Protein 1G0Z (pdb70)

Sequence (236 aa):
NLKQFKNMIQCAGTRTWTSYIGYGCYCGYGGSGTPVDELDRCCYTHDHCYNKAANIPGCNPLIKTYSYTCTKPNITCNDTSDSCARFICDCDRTAAICFASAPYNINNIMISASTSCQNLKQFKNMIQCAGTRTWTSYIGYGCYCGYGGSGTPVDELDRCCYTHDHCYNKAANIPGCNPLIKTYSYTCTKPNITCNDTSDSCARFICDCDRTAAICFASAPYNINNIMISASTSCQ

Structure (mmCIF, N/CA/C/O backbone):
data_1G0Z
#
_entry.id   1G0Z
#
_cell.length_a   80.360
_cell.length_b   80.360
_cell.length_c   99.440
_cell.angle_alpha   90.00
_cell.angle_beta   90.00
_cell.angle_gamma   120.00
#
_symmetry.space_group_name_H-M   'H 3'
#
loop_
_entity.id
_entity.type
_entity.pdbx_description
1 polymer 'PHOSPHOLIPASE A2'
2 non-polymer 'CHLORIDE ION'
3 water water
#
loop_
_atom_site.group_PDB
_atom_site.id
_atom_site.type_symbol
_atom_site.label_atom_id
_atom_site.label_alt_id
_atom_site.label_comp_id
_atom_site.label_asym_id
_atom_site.label_entity_id
_atom_site.label_seq_id
_atom_site.pdbx_PDB_ins_code
_atom_site.Cartn_x
_atom_site.Cartn_y
_atom_site.Cartn_z
_atom_site.occupancy
_atom_site.B_iso_or_equiv
_atom_site.auth_seq_id
_atom_site.auth_comp_id
_atom_site.auth_asym_id
_atom_site.auth_atom_id
_atom_site.pdbx_PDB_model_num
ATOM 1 N N . ASN A 1 1 ? 22.198 16.838 -9.541 1.00 20.43 1 ASN A N 1
ATOM 2 C CA . ASN A 1 1 ? 20.969 17.678 -9.440 1.00 20.22 1 ASN A CA 1
ATOM 3 C C . ASN A 1 1 ? 20.537 17.817 -7.985 1.00 19.68 1 ASN A C 1
ATOM 4 O O . ASN A 1 1 ? 21.158 17.252 -7.088 1.00 18.21 1 ASN A O 1
ATOM 9 N N . LEU A 1 2 ? 19.448 18.546 -7.771 1.00 20.18 2 LEU A N 1
ATOM 10 C CA . LEU A 1 2 ? 18.928 18.798 -6.431 1.00 20.68 2 LEU A CA 1
ATOM 11 C C . LEU A 1 2 ? 18.685 17.536 -5.592 1.00 20.51 2 LEU A C 1
ATOM 12 O O . LEU A 1 2 ? 18.988 17.517 -4.394 1.00 19.70 2 LEU A O 1
ATOM 17 N N . LYS A 1 3 ? 18.150 16.486 -6.211 1.00 19.54 3 LYS A N 1
ATOM 18 C CA . LYS A 1 3 ? 17.889 15.242 -5.495 1.00 21.00 3 LYS A CA 1
ATOM 19 C C . LYS A 1 3 ? 19.196 14.604 -5.023 1.00 20.48 3 LYS A C 1
ATOM 20 O O . LYS A 1 3 ? 19.258 14.011 -3.947 1.00 22.00 3 LYS A O 1
ATOM 26 N N . GLN A 1 4 ? 20.246 14.735 -5.825 1.00 19.42 4 GLN A N 1
ATOM 27 C CA . GLN A 1 4 ? 21.546 14.178 -5.464 1.00 18.68 4 GLN A CA 1
ATOM 28 C C . GLN A 1 4 ? 22.142 14.978 -4.293 1.00 17.67 4 GLN A C 1
ATOM 29 O O . GLN A 1 4 ? 22.770 14.417 -3.388 1.00 17.22 4 GLN A O 1
ATOM 35 N N . PHE A 1 5 ? 21.922 16.288 -4.315 1.00 15.88 5 PHE A N 1
ATOM 36 C CA . PHE A 1 5 ? 22.412 17.181 -3.269 1.00 16.21 5 PHE A CA 1
ATOM 37 C C . PHE A 1 5 ? 21.765 16.820 -1.936 1.00 17.11 5 PHE A C 1
ATOM 38 O O . PHE A 1 5 ? 22.433 16.775 -0.897 1.00 16.39 5 PHE A O 1
ATOM 46 N N . LYS A 1 6 ? 20.461 16.551 -1.968 1.00 18.18 6 LYS A N 1
ATOM 47 C CA . LYS A 1 6 ? 19.746 16.181 -0.757 1.00 19.22 6 LYS A CA 1
ATOM 48 C C . LYS A 1 6 ? 20.370 14.937 -0.131 1.00 20.09 6 LYS A C 1
ATOM 49 O O . LYS A 1 6 ? 20.637 14.913 1.066 1.00 18.71 6 LYS A O 1
ATOM 55 N N . ASN A 1 7 ? 20.614 13.911 -0.944 1.00 21.39 7 ASN A N 1
ATOM 56 C CA . ASN A 1 7 ? 21.202 12.675 -0.437 1.00 22.65 7 ASN A CA 1
ATOM 57 C C . ASN A 1 7 ? 22.627 12.899 0.055 1.00 21.82 7 ASN A C 1
ATOM 58 O O . ASN A 1 7 ? 23.041 12.305 1.051 1.00 22.12 7 ASN A O 1
ATOM 63 N N . MET A 1 8 ? 23.372 13.762 -0.635 1.00 21.10 8 MET A N 1
ATOM 64 C CA . MET A 1 8 ? 24.735 14.086 -0.223 1.00 19.58 8 MET A CA 1
ATOM 65 C C . MET A 1 8 ? 24.666 14.694 1.180 1.00 20.05 8 MET A C 1
ATOM 66 O O . MET A 1 8 ? 25.513 14.426 2.036 1.00 19.44 8 MET A O 1
ATOM 71 N N . ILE A 1 9 ? 23.651 15.523 1.403 1.00 19.47 9 ILE A N 1
ATOM 72 C CA . ILE A 1 9 ? 23.476 16.178 2.695 1.00 20.05 9 ILE A CA 1
ATOM 73 C C . ILE A 1 9 ? 23.366 15.186 3.851 1.00 20.76 9 ILE A C 1
ATOM 74 O O . ILE A 1 9 ? 24.019 15.366 4.881 1.00 20.48 9 ILE A O 1
ATOM 79 N N . GLN A 1 10 ? 22.548 14.147 3.701 1.00 21.63 10 GLN A N 1
ATOM 80 C CA . GLN A 1 10 ? 22.436 13.184 4.784 1.00 24.23 10 GLN A CA 1
ATOM 81 C C . GLN A 1 10 ? 23.534 12.128 4.714 1.00 24.60 10 GLN A C 1
ATOM 82 O O . GLN A 1 10 ? 23.715 11.357 5.647 1.00 26.04 10 GLN A O 1
ATOM 88 N N . CYS A 1 11 ? 24.281 12.099 3.615 1.00 25.17 11 CYS A N 1
ATOM 89 C CA . CYS A 1 11 ? 25.387 11.155 3.508 1.00 23.91 11 CYS A CA 1
ATOM 90 C C . CYS A 1 11 ? 26.495 11.648 4.430 1.00 24.23 11 CYS A C 1
ATOM 91 O O . CYS A 1 11 ? 27.028 10.899 5.257 1.00 23.04 11 CYS A O 1
ATOM 94 N N . ALA A 1 12 ? 26.827 12.927 4.278 1.00 24.15 12 ALA A N 1
ATOM 95 C CA . ALA A 1 12 ? 27.901 13.542 5.045 1.00 24.43 12 ALA A CA 1
ATOM 96 C C . ALA A 1 12 ? 27.536 14.024 6.436 1.00 25.04 12 ALA A C 1
ATOM 97 O O . ALA A 1 12 ? 28.408 14.134 7.295 1.00 26.04 12 ALA A O 1
ATOM 99 N N . GLY A 1 13 ? 26.264 14.311 6.678 1.00 25.31 13 GLY A N 1
ATOM 100 C CA . GLY A 1 13 ? 25.899 14.809 7.991 1.00 25.38 13 GLY A CA 1
ATOM 101 C C . GLY A 1 13 ? 24.814 14.049 8.712 1.00 25.36 13 GLY A C 1
ATOM 102 O O . GLY A 1 13 ? 24.323 13.031 8.233 1.00 26.52 13 GLY A O 1
ATOM 103 N N . THR A 1 14 ? 24.445 14.561 9.878 1.00 26.21 14 THR A N 1
ATOM 104 C CA . THR A 1 14 ? 23.405 13.963 10.706 1.00 26.82 14 THR A CA 1
ATOM 105 C C . THR A 1 14 ? 22.047 14.523 10.293 1.00 25.84 14 THR A C 1
ATOM 106 O O . THR A 1 14 ? 21.073 13.783 10.151 1.00 26.13 14 THR A O 1
ATOM 110 N N . ARG A 1 15 ? 21.999 15.835 10.091 1.00 24.92 17 ARG A N 1
ATOM 111 C CA . ARG A 1 15 ? 20.776 16.517 9.689 1.00 24.44 17 ARG A CA 1
ATOM 112 C C . ARG A 1 15 ? 20.553 16.366 8.190 1.00 24.04 17 ARG A C 1
ATOM 113 O O . ARG A 1 15 ? 21.504 16.378 7.401 1.00 23.44 17 ARG A O 1
ATOM 121 N N . THR A 1 16 ? 19.289 16.245 7.806 1.00 23.04 18 THR A N 1
ATOM 122 C CA . THR A 1 16 ? 18.909 16.102 6.408 1.00 21.91 18 THR A CA 1
ATOM 123 C C . THR A 1 16 ? 18.657 17.484 5.808 1.00 22.27 18 THR A C 1
ATOM 124 O O . THR A 1 16 ? 18.732 18.493 6.505 1.00 22.17 18 THR A O 1
ATOM 128 N N . TRP A 1 17 ? 18.339 17.526 4.521 1.00 22.32 19 TRP A N 1
ATOM 129 C CA . TRP A 1 17 ? 18.103 18.793 3.838 1.00 22.96 19 TRP A CA 1
ATOM 130 C C . TRP A 1 17 ? 16.956 19.641 4.381 1.00 23.91 19 TRP A C 1
ATOM 131 O O . TRP A 1 17 ? 17.023 20.871 4.331 1.00 25.59 19 TRP A O 1
ATOM 142 N N . THR A 1 18 ? 15.897 19.010 4.883 1.00 23.73 20 THR A N 1
ATOM 143 C CA . THR A 1 18 ? 14.773 19.782 5.401 1.00 23.55 20 THR A CA 1
ATOM 144 C C . THR A 1 18 ? 15.261 20.692 6.518 1.00 23.71 20 THR A C 1
ATOM 145 O O . THR A 1 18 ? 14.695 21.756 6.764 1.00 24.09 20 THR A O 1
ATOM 149 N N . SER A 1 19 ? 16.327 20.270 7.179 1.00 24.61 21 SER A N 1
ATOM 150 C CA . SER A 1 19 ? 16.923 21.035 8.265 1.00 26.78 21 SER A CA 1
ATOM 151 C C . SER A 1 19 ? 17.461 22.374 7.755 1.00 28.36 21 SER A C 1
ATOM 152 O O . SER A 1 19 ? 17.618 23.334 8.520 1.00 28.97 21 SER A O 1
ATOM 155 N N . TYR A 1 20 ? 17.737 22.432 6.456 1.00 29.03 22 TYR A N 1
ATOM 156 C CA . TYR A 1 20 ? 18.271 23.640 5.839 1.00 30.41 22 TYR A CA 1
ATOM 157 C C . TYR A 1 20 ? 17.325 24.213 4.780 1.00 31.96 22 TYR A C 1
ATOM 158 O O . TYR A 1 20 ? 17.748 24.566 3.677 1.00 33.24 22 TYR A O 1
ATOM 167 N N . ILE A 1 21 ? 16.041 24.287 5.108 1.00 32.66 23 ILE A N 1
ATOM 168 C CA . ILE A 1 21 ? 15.066 24.840 4.179 1.00 33.06 23 ILE A CA 1
ATOM 169 C C . ILE A 1 21 ? 14.830 26.305 4.542 1.00 32.25 23 ILE A C 1
ATOM 170 O O . ILE A 1 21 ? 14.605 27.136 3.669 1.00 33.43 23 ILE A O 1
ATOM 175 N N . GLY A 1 22 ? 14.888 26.613 5.833 1.00 31.13 24 GLY A N 1
ATOM 176 C CA . GLY A 1 22 ? 14.680 27.978 6.277 1.00 30.25 24 GLY A CA 1
ATOM 177 C C . GLY A 1 22 ? 15.665 28.382 7.356 1.00 28.60 24 GLY A C 1
ATOM 178 O O . GLY A 1 22 ? 15.278 28.687 8.483 1.00 30.77 24 GLY A O 1
ATOM 179 N N . TYR A 1 23 ? 16.945 28.404 7.013 1.00 26.27 25 TYR A N 1
ATOM 180 C CA . TYR A 1 23 ? 17.965 28.757 7.986 1.00 24.08 25 TYR A CA 1
ATOM 181 C C . TYR A 1 23 ? 18.759 29.999 7.586 1.00 23.71 25 TYR A C 1
ATOM 182 O O . TYR A 1 23 ? 19.065 30.200 6.413 1.00 23.69 25 TYR A O 1
ATOM 191 N N . GLY A 1 24 ? 19.081 30.834 8.571 1.00 22.99 26 GLY A N 1
ATOM 192 C CA . GLY A 1 24 ? 19.848 32.038 8.308 1.00 22.97 26 GLY A CA 1
ATOM 193 C C . GLY A 1 24 ? 19.336 32.918 7.177 1.00 22.33 26 GLY A C 1
ATOM 194 O O . GLY A 1 24 ? 18.152 32.896 6.843 1.00 21.88 26 GLY A O 1
ATOM 195 N N . CYS A 1 25 ? 20.244 33.692 6.589 1.00 21.45 27 CYS A N 1
ATOM 196 C CA . CYS A 1 25 ? 19.913 34.609 5.505 1.00 22.09 27 CYS A CA 1
ATOM 197 C C . CYS A 1 25 ? 20.110 34.006 4.110 1.00 22.89 27 CYS A C 1
ATOM 198 O O . CYS A 1 25 ? 19.660 34.582 3.116 1.00 22.95 27 CYS A O 1
ATOM 201 N N . TYR A 1 26 ? 20.777 32.856 4.022 1.00 22.76 28 TYR A N 1
ATOM 202 C CA . TYR A 1 26 ? 21.033 32.264 2.713 1.00 23.27 28 TYR A CA 1
ATOM 203 C C . TYR A 1 26 ? 20.660 30.807 2.474 1.00 23.53 28 TYR A C 1
ATOM 204 O O . TYR A 1 26 ? 20.658 30.370 1.326 1.00 23.99 28 TYR A O 1
ATOM 213 N N . CYS A 1 27 ? 20.359 30.046 3.524 1.00 23.40 29 CYS A N 1
ATOM 214 C CA . CYS A 1 27 ? 19.978 28.653 3.317 1.00 24.01 29 CYS A CA 1
ATOM 215 C C . CYS A 1 27 ? 18.558 28.627 2.785 1.00 26.19 29 CYS A C 1
ATOM 216 O O . CYS A 1 27 ? 17.668 29.306 3.302 1.00 27.55 29 CYS A O 1
ATOM 219 N N . GLY A 1 28 ? 18.350 27.837 1.745 1.00 28.73 30 GLY A N 1
ATOM 220 C CA . GLY A 1 28 ? 17.041 27.778 1.133 1.00 31.94 30 GLY A CA 1
ATOM 221 C C . GLY A 1 28 ? 17.136 28.622 -0.134 1.00 34.43 30 GLY A C 1
ATOM 222 O O . GLY A 1 28 ? 18.212 28.757 -0.734 1.00 35.06 30 GLY A O 1
ATOM 223 N N . TYR A 1 29 ? 16.034 29.206 -0.530 1.00 35.94 31 TYR A N 1
ATOM 224 C CA . TYR A 1 29 ? 16.019 30.021 -1.745 1.00 37.31 31 TYR A CA 1
ATOM 225 C C . TYR A 1 29 ? 16.651 31.395 -1.519 1.00 37.91 31 TYR A C 1
ATOM 226 O O . TYR A 1 29 ? 16.476 32.013 -0.461 1.00 39.22 31 TYR A O 1
ATOM 235 N N . GLY A 1 30 ? 17.361 31.809 -2.549 1.00 37.96 32 GLY A N 1
ATOM 236 C CA . GLY A 1 30 ? 18.042 33.110 -2.618 1.00 37.95 32 GLY A CA 1
ATOM 237 C C . GLY A 1 30 ? 18.551 33.568 -1.270 1.00 37.98 32 GLY A C 1
ATOM 238 O O . GLY A 1 30 ? 19.084 32.776 -0.496 1.00 38.62 32 GLY A O 1
ATOM 239 N N . GLY A 1 31 ? 18.384 34.855 -0.989 1.00 37.52 33 GLY A N 1
ATOM 240 C CA . GLY A 1 31 ? 18.841 35.394 0.276 1.00 37.00 33 GLY A CA 1
ATOM 241 C C . GLY A 1 31 ? 19.562 36.716 0.107 1.00 36.75 33 GLY A C 1
ATOM 242 O O . GLY A 1 31 ? 20.005 37.057 -0.990 1.00 37.62 33 GLY A O 1
ATOM 243 N N . SER A 1 32 ? 19.681 37.461 1.201 1.00 36.35 34 SER A N 1
ATOM 244 C CA . SER A 1 32 ? 20.347 38.759 1.187 1.00 35.15 34 SER A CA 1
ATOM 245 C C . SER A 1 32 ? 20.922 39.059 2.560 1.00 33.10 34 SER A C 1
ATOM 246 O O . SER A 1 32 ? 20.609 38.380 3.535 1.00 33.30 34 SER A O 1
ATOM 249 N N . GLY A 1 33 ? 21.764 40.084 2.626 1.00 31.78 35 GLY A N 1
ATOM 250 C CA . GLY A 1 33 ? 22.379 40.461 3.882 1.00 29.93 35 GLY A CA 1
ATOM 251 C C . GLY A 1 33 ? 23.689 39.736 4.109 1.00 29.17 35 GLY A C 1
ATOM 252 O O . GLY A 1 33 ? 24.288 39.192 3.182 1.00 28.13 35 GLY A O 1
ATOM 253 N N . THR A 1 34 ? 24.131 39.726 5.357 1.00 28.20 36 THR A N 1
ATOM 254 C CA . THR A 1 34 ? 25.372 39.074 5.724 1.00 28.45 36 THR A CA 1
ATOM 255 C C . THR A 1 34 ? 25.077 37.704 6.316 1.00 29.07 36 THR A C 1
ATOM 256 O O . THR A 1 34 ? 24.261 37.582 7.225 1.00 29.23 36 THR A O 1
ATOM 260 N N . PRO A 1 35 ? 25.717 36.648 5.793 1.00 29.43 37 PRO A N 1
ATOM 261 C CA . PRO A 1 35 ? 25.453 35.325 6.363 1.00 28.55 37 PRO A CA 1
ATOM 262 C C . PRO A 1 35 ? 25.724 35.422 7.864 1.00 28.17 37 PRO A C 1
ATOM 263 O O . PRO A 1 35 ? 26.828 35.788 8.277 1.00 28.06 37 PRO A O 1
ATOM 267 N N . VAL A 1 36 ? 24.715 35.102 8.671 1.00 27.44 38 VAL A N 1
ATOM 268 C CA . VAL A 1 36 ? 24.819 35.195 10.126 1.00 26.51 38 VAL A CA 1
ATOM 269 C C . VAL A 1 36 ? 25.844 34.291 10.799 1.00 25.33 38 VAL A C 1
ATOM 270 O O . VAL A 1 36 ? 26.351 34.622 11.864 1.00 25.63 38 VAL A O 1
ATOM 274 N N . ASP A 1 37 ? 26.159 33.154 10.194 1.00 24.87 39 ASP A N 1
AT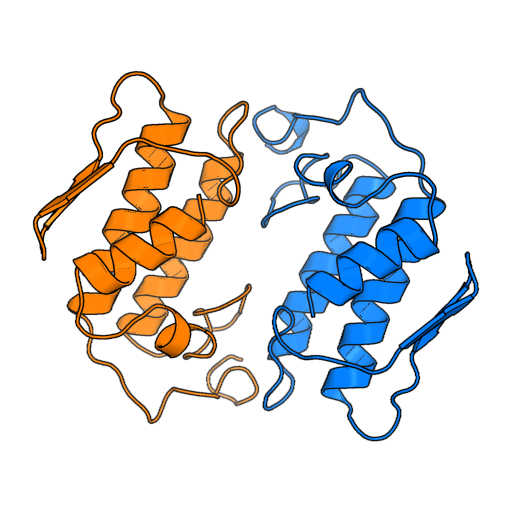OM 275 C CA . ASP A 1 37 ? 27.131 32.261 10.808 1.00 23.54 39 ASP A CA 1
ATOM 276 C C . ASP A 1 37 ? 27.807 31.311 9.824 1.00 22.74 39 ASP A C 1
ATOM 277 O O . ASP A 1 37 ? 27.611 31.410 8.613 1.00 21.48 39 ASP A O 1
ATOM 282 N N . GLU A 1 38 ? 28.604 30.393 10.364 1.00 22.11 40 GLU A N 1
ATOM 283 C CA . GLU A 1 38 ? 29.339 29.429 9.559 1.00 23.02 40 GLU A CA 1
ATOM 284 C C . GLU A 1 38 ? 28.425 28.684 8.608 1.00 22.74 40 GLU A C 1
ATOM 285 O O . GLU A 1 38 ? 28.671 28.644 7.399 1.00 22.97 40 GLU A O 1
ATOM 291 N N . LEU A 1 39 ? 27.371 28.089 9.157 1.00 21.36 41 LEU A N 1
ATOM 292 C CA . LEU A 1 39 ? 26.415 27.348 8.347 1.00 19.97 41 LEU A CA 1
ATOM 293 C C . LEU A 1 39 ? 25.821 28.233 7.254 1.00 19.74 41 LEU A C 1
ATOM 294 O O . LEU A 1 39 ? 25.775 27.852 6.081 1.00 20.03 41 LEU A O 1
ATOM 299 N N . ASP A 1 40 ? 25.373 29.421 7.637 1.00 19.36 42 ASP A N 1
ATOM 300 C CA . ASP A 1 40 ? 24.775 30.347 6.681 1.00 19.35 42 ASP A CA 1
ATOM 301 C C . ASP A 1 40 ? 25.799 30.684 5.593 1.00 20.04 42 ASP A C 1
ATOM 302 O O . ASP A 1 40 ? 25.443 30.877 4.426 1.00 17.64 42 ASP A O 1
ATOM 307 N N . ARG A 1 41 ? 27.072 30.752 5.978 1.00 20.56 43 ARG A N 1
ATOM 308 C CA . ARG A 1 41 ? 28.116 31.046 5.004 1.00 22.25 43 ARG A CA 1
ATOM 309 C C . ARG A 1 41 ? 28.246 29.853 4.062 1.00 21.71 43 ARG A C 1
ATOM 310 O O . ARG A 1 41 ? 28.558 30.015 2.889 1.00 20.83 43 ARG A O 1
ATOM 318 N N . CYS A 1 42 ? 27.994 28.655 4.583 1.00 21.46 44 CYS A N 1
ATOM 319 C CA . CYS A 1 42 ? 28.048 27.458 3.755 1.00 21.09 44 CYS A CA 1
ATOM 320 C C . CYS A 1 42 ? 27.028 27.623 2.628 1.00 20.13 44 CYS A C 1
ATOM 321 O O . CYS A 1 42 ? 27.329 27.391 1.458 1.00 19.62 44 CYS A O 1
ATOM 324 N N . CYS A 1 43 ? 25.815 28.019 3.004 1.00 19.07 45 CYS A N 1
ATOM 325 C CA . CYS A 1 43 ? 24.727 28.212 2.053 1.00 18.85 45 CYS A CA 1
ATOM 326 C C . CYS A 1 43 ? 25.020 29.357 1.089 1.00 18.22 45 CYS A C 1
ATOM 327 O O . CYS A 1 43 ? 24.696 29.284 -0.096 1.00 17.93 45 CYS A O 1
ATOM 330 N N . TYR A 1 44 ? 25.627 30.413 1.613 1.00 17.38 46 TYR A N 1
ATOM 331 C CA . TYR A 1 44 ? 26.001 31.575 0.817 1.00 18.32 46 TYR A CA 1
ATOM 332 C C . TYR A 1 44 ? 26.928 31.152 -0.333 1.00 17.77 46 TYR A C 1
ATOM 333 O O . TYR A 1 44 ? 26.743 31.560 -1.479 1.00 17.70 46 TYR A O 1
ATOM 342 N N . THR A 1 45 ? 27.931 30.341 -0.011 1.00 17.90 47 THR A N 1
ATOM 343 C CA . THR A 1 45 ? 28.889 29.868 -1.006 1.00 17.83 47 THR A CA 1
ATOM 344 C C . THR A 1 45 ? 28.220 28.956 -2.035 1.00 17.73 47 THR A C 1
ATOM 345 O O . THR A 1 45 ? 28.465 29.076 -3.240 1.00 17.33 47 THR A O 1
ATOM 349 N N . HIS A 1 46 ? 27.371 28.052 -1.557 1.00 17.22 48 HIS A N 1
ATOM 350 C CA . HIS A 1 46 ? 26.683 27.118 -2.440 1.00 18.01 48 HIS A CA 1
ATOM 351 C C . HIS A 1 46 ? 25.844 27.830 -3.490 1.00 19.00 48 HIS A C 1
ATOM 352 O O . HIS A 1 46 ? 25.853 27.466 -4.674 1.00 18.57 48 HIS A O 1
ATOM 359 N N . ASP A 1 47 ? 25.141 28.824 -3.043 1.00 21.36 49 ASP A N 1
ATOM 360 C CA . ASP A 1 47 ? 24.275 29.610 -3.907 1.00 23.38 49 ASP A CA 1
ATOM 361 C C . ASP A 1 47 ? 25.066 30.239 -5.047 1.00 22.11 49 ASP A C 1
ATOM 362 O O . ASP A 1 47 ? 24.627 30.245 -6.206 1.00 21.37 49 ASP A O 1
ATOM 367 N N . HIS A 1 48 ? 26.213 30.764 -4.691 1.00 21.56 50 HIS A N 1
ATOM 368 C CA . HIS A 1 48 ? 27.093 31.416 -5.656 1.00 21.51 50 HIS A CA 1
ATOM 369 C C . HIS A 1 48 ? 27.651 30.396 -6.627 1.00 20.68 50 HIS A C 1
ATOM 370 O O . HIS A 1 48 ? 27.833 30.684 -7.802 1.00 21.12 50 HIS A O 1
ATOM 377 N N . CYS A 1 49 ? 27.928 29.204 -6.114 1.00 20.67 51 CYS A N 1
ATOM 378 C CA . CYS A 1 49 ? 28.468 28.111 -6.906 1.00 19.75 51 CYS A CA 1
ATOM 379 C C . CYS A 1 49 ? 27.453 27.734 -7.978 1.00 20.30 51 CYS A C 1
ATOM 380 O O . CYS A 1 49 ? 27.783 27.605 -9.158 1.00 19.86 51 CYS A O 1
ATOM 383 N N . TYR A 1 50 ? 26.207 27.565 -7.557 1.00 21.07 52 TYR A N 1
ATOM 384 C CA . TYR A 1 50 ? 25.143 27.207 -8.479 1.00 22.67 52 TYR A CA 1
ATOM 385 C C . TYR A 1 50 ? 24.963 28.242 -9.572 1.00 23.51 52 TYR A C 1
ATOM 386 O O . TYR A 1 50 ? 24.841 27.921 -10.752 1.00 21.41 52 TYR A O 1
ATOM 395 N N . ASN A 1 51 ? 24.967 29.499 -9.173 1.00 25.00 53 ASN A N 1
ATOM 396 C CA . ASN A 1 51 ? 24.773 30.566 -10.128 1.00 27.40 53 ASN A CA 1
ATOM 397 C C . ASN A 1 51 ? 25.993 30.730 -11.062 1.00 26.48 53 ASN A C 1
ATOM 398 O O . ASN A 1 51 ? 25.884 31.295 -12.154 1.00 26.06 53 ASN A O 1
ATOM 403 N N . LYS A 1 52 ? 27.136 30.178 -10.651 1.00 25.90 54 LYS A N 1
ATOM 404 C CA . LYS A 1 52 ? 28.347 30.193 -11.477 1.00 25.78 54 LYS A CA 1
ATOM 405 C C . LYS A 1 52 ? 28.280 28.996 -12.423 1.00 26.12 54 LYS A C 1
ATOM 406 O O . LYS A 1 52 ? 28.870 29.004 -13.499 1.00 25.28 54 LYS A O 1
ATOM 412 N N . ALA A 1 53 ? 27.545 27.968 -12.012 1.00 25.74 55 ALA A N 1
ATOM 413 C CA . ALA A 1 53 ? 27.395 26.772 -12.828 1.00 26.78 55 ALA A CA 1
ATOM 414 C C . ALA A 1 53 ? 26.720 27.096 -14.158 1.00 26.73 55 ALA A C 1
ATOM 415 O O . ALA A 1 53 ? 26.920 26.395 -15.149 1.00 26.98 55 ALA A O 1
ATOM 417 N N . ALA A 1 54 ? 25.922 28.157 -14.180 1.00 27.15 56 ALA A N 1
ATOM 418 C CA . ALA A 1 54 ? 25.226 28.571 -15.396 1.00 27.73 56 ALA A CA 1
ATOM 419 C C . ALA A 1 54 ? 26.195 29.028 -16.474 1.00 28.86 56 ALA A C 1
ATOM 420 O O . ALA A 1 54 ? 25.927 28.902 -17.672 1.00 30.37 56 ALA A O 1
ATOM 422 N N . ASN A 1 55 ? 27.320 29.551 -16.054 1.00 29.33 57 ASN A N 1
ATOM 423 C CA . ASN A 1 55 ? 28.298 30.062 -17.013 1.00 28.78 57 ASN A CA 1
ATOM 424 C C . ASN A 1 55 ? 29.014 28.896 -17.734 1.00 27.31 57 ASN A C 1
ATOM 425 O O . ASN A 1 55 ? 29.998 29.097 -18.458 1.00 26.27 57 ASN A O 1
ATOM 430 N N . ILE A 1 56 ? 28.507 27.684 -17.524 1.00 24.74 58 ILE A N 1
ATOM 431 C CA . ILE A 1 56 ? 29.018 26.475 -18.217 1.00 22.59 58 ILE A CA 1
ATOM 432 C C . ILE A 1 56 ? 27.956 26.031 -19.217 1.00 21.67 58 ILE A C 1
ATOM 433 O O . ILE A 1 56 ? 26.765 26.002 -18.892 1.00 21.29 58 ILE A O 1
ATOM 438 N N . PRO A 1 57 ? 28.372 25.695 -20.453 1.00 21.40 59 PRO A N 1
ATOM 439 C CA . PRO A 1 57 ? 27.454 25.251 -21.512 1.00 20.67 59 PRO A CA 1
ATOM 440 C C . PRO A 1 57 ? 26.606 24.066 -21.071 1.00 20.62 59 PRO A C 1
ATOM 441 O O . PRO A 1 57 ? 27.100 23.166 -20.396 1.00 20.21 59 PRO A O 1
ATOM 445 N N . GLY A 1 58 ? 25.333 24.086 -21.461 1.00 20.81 60 GLY A N 1
ATOM 446 C CA . GLY A 1 58 ? 24.403 23.019 -21.126 1.00 20.65 60 GLY A CA 1
ATOM 447 C C . GLY A 1 58 ? 24.461 22.579 -19.677 1.00 20.37 60 GLY A C 1
ATOM 448 O O . GLY A 1 58 ? 24.392 21.385 -19.375 1.00 19.96 60 GLY A O 1
ATOM 449 N N . CYS A 1 59 ? 24.562 23.548 -18.777 1.00 20.08 61 CYS A N 1
ATOM 450 C CA . CYS A 1 59 ? 24.659 23.260 -17.357 1.00 20.51 61 CYS A CA 1
ATOM 451 C C . CYS A 1 59 ? 23.579 23.954 -16.533 1.00 21.15 61 CYS A C 1
ATOM 452 O O . CYS A 1 59 ? 23.599 25.177 -16.386 1.00 21.61 61 CYS A O 1
ATOM 455 N N . ASN A 1 60 ? 22.639 23.172 -16.006 1.00 22.01 62 ASN A N 1
ATOM 456 C CA . ASN A 1 60 ? 21.560 23.688 -15.149 1.00 22.41 62 ASN A CA 1
ATOM 457 C C . ASN A 1 60 ? 21.769 22.973 -13.814 1.00 22.48 62 ASN A C 1
ATOM 458 O O . ASN A 1 60 ? 21.577 21.765 -13.725 1.00 21.34 62 ASN A O 1
ATOM 463 N N . PRO A 1 61 ? 22.148 23.711 -12.759 1.00 23.66 63 PRO A N 1
ATOM 464 C CA . PRO A 1 61 ? 22.401 23.157 -11.423 1.00 24.52 63 PRO A CA 1
ATOM 465 C C . PRO A 1 61 ? 21.325 22.303 -10.785 1.00 26.24 63 PRO A C 1
ATOM 466 O O . PRO A 1 61 ? 21.621 21.368 -10.036 1.00 25.77 63 PRO A O 1
ATOM 470 N N . LEU A 1 62 ? 20.072 22.603 -11.082 1.00 27.34 64 LEU A N 1
ATOM 471 C CA . LEU A 1 62 ? 18.997 21.859 -10.447 1.00 28.66 64 LEU A CA 1
ATOM 472 C C . LEU A 1 62 ? 18.595 20.552 -11.099 1.00 28.75 64 LEU A C 1
ATOM 473 O O . LEU A 1 62 ? 18.036 19.682 -10.430 1.00 29.87 64 LEU A O 1
ATOM 478 N N . ILE A 1 63 ? 18.885 20.403 -12.387 1.00 27.27 65 ILE A N 1
ATOM 479 C CA . ILE A 1 63 ? 18.494 19.200 -13.102 1.00 26.49 65 ILE A CA 1
ATOM 480 C C . ILE A 1 63 ? 19.637 18.352 -13.648 1.00 25.04 65 ILE A C 1
ATOM 481 O O . ILE A 1 63 ? 19.425 17.204 -14.021 1.00 24.73 65 ILE A O 1
ATOM 486 N N . LYS A 1 64 ? 20.844 18.904 -13.692 1.00 23.52 66 LYS A N 1
ATOM 487 C CA . LYS A 1 64 ? 21.987 18.159 -14.215 1.00 22.10 66 LYS A CA 1
ATOM 488 C C . LYS A 1 64 ? 22.330 17.002 -13.279 1.00 21.23 66 LYS A C 1
ATOM 489 O O . LYS A 1 64 ? 22.604 17.204 -12.095 1.00 20.50 66 LYS A O 1
ATOM 495 N N . THR A 1 65 ? 22.298 15.787 -13.814 1.00 20.30 67 THR A N 1
ATOM 496 C CA . THR A 1 65 ? 22.619 14.597 -13.041 1.00 20.68 67 THR A CA 1
ATOM 497 C C . THR A 1 65 ? 24.111 14.294 -13.182 1.00 20.45 67 THR A C 1
ATOM 498 O O . THR A 1 65 ? 24.635 14.207 -14.293 1.00 20.89 67 THR A O 1
ATOM 502 N N . TYR A 1 66 ? 24.802 14.135 -12.062 1.00 19.33 68 TYR A N 1
ATOM 503 C CA . TYR A 1 66 ? 26.223 13.832 -12.115 1.00 18.55 68 TYR A CA 1
ATOM 504 C C . TYR A 1 66 ? 26.501 12.460 -11.511 1.00 18.28 68 TYR A C 1
ATOM 505 O O . TYR A 1 66 ? 25.579 11.765 -11.078 1.00 17.29 68 TYR A O 1
ATOM 514 N N . SER A 1 67 ? 27.768 12.065 -11.513 1.00 18.51 69 SER A N 1
ATOM 515 C CA . SER A 1 67 ? 28.172 10.782 -10.950 1.00 20.53 69 SER A CA 1
ATOM 516 C C . SER A 1 67 ? 28.846 10.984 -9.605 1.00 20.50 69 SER A C 1
ATOM 517 O O . SER A 1 67 ? 29.810 11.742 -9.483 1.00 20.47 69 SER A O 1
ATOM 520 N N . TYR A 1 68 ? 28.336 10.309 -8.589 1.00 21.43 70 TYR A N 1
ATOM 521 C CA . TYR A 1 68 ? 28.929 10.417 -7.271 1.00 21.73 70 TYR A CA 1
ATOM 522 C C . TYR A 1 68 ? 28.588 9.163 -6.490 1.00 21.90 70 TYR A C 1
ATOM 523 O O . TYR A 1 68 ? 27.647 8.442 -6.835 1.00 21.02 70 TYR A O 1
ATOM 532 N N . THR A 1 69 ? 29.363 8.898 -5.448 1.00 21.82 71 THR A N 1
ATOM 533 C CA . THR A 1 69 ? 29.130 7.736 -4.607 1.00 23.54 71 THR A CA 1
ATOM 534 C C . THR A 1 69 ? 29.124 8.153 -3.146 1.00 22.36 71 THR A C 1
ATOM 535 O O . THR A 1 69 ? 29.807 9.097 -2.762 1.00 23.07 71 THR A O 1
ATOM 539 N N . CYS A 1 70 ? 28.331 7.471 -2.333 1.00 22.76 72 CYS A N 1
ATOM 540 C CA . CYS A 1 70 ? 28.303 7.770 -0.907 1.00 23.07 72 CYS A CA 1
ATOM 541 C C . CYS A 1 70 ? 28.678 6.533 -0.109 1.00 24.24 72 CYS A C 1
ATOM 542 O O . CYS A 1 70 ? 28.020 5.498 -0.206 1.00 25.34 72 CYS A O 1
ATOM 545 N N . THR A 1 71 ? 29.763 6.647 0.648 1.00 24.43 73 THR A N 1
ATOM 546 C CA . THR A 1 71 ? 30.227 5.587 1.533 1.00 24.93 73 THR A CA 1
ATOM 547 C C . THR A 1 71 ? 30.152 6.327 2.865 1.00 24.49 73 THR A C 1
ATOM 548 O O . THR A 1 71 ? 31.152 6.811 3.399 1.00 23.26 73 THR A O 1
ATOM 552 N N . LYS A 1 72 ? 28.922 6.446 3.350 1.00 24.80 74 LYS A N 1
ATOM 553 C CA . LYS A 1 72 ? 28.605 7.163 4.573 1.00 25.36 74 LYS A CA 1
ATOM 554 C C . LYS A 1 72 ? 29.746 7.153 5.580 1.00 23.84 74 LYS A C 1
ATOM 555 O O . LYS A 1 72 ? 30.185 6.098 6.022 1.00 24.04 74 LYS A O 1
ATOM 561 N N . PRO A 1 73 ? 30.241 8.341 5.958 1.00 23.15 75 PRO A N 1
ATOM 562 C CA . PRO A 1 73 ? 29.807 9.675 5.519 1.00 22.72 75 PRO A CA 1
ATOM 563 C C . PRO A 1 73 ? 30.613 10.293 4.369 1.00 21.97 75 PRO A C 1
ATOM 564 O O . PRO A 1 73 ? 30.566 11.507 4.164 1.00 22.16 75 PRO A O 1
ATOM 568 N N . ASN A 1 74 ? 31.336 9.473 3.616 1.00 21.05 76 ASN A N 1
ATOM 569 C CA . ASN A 1 74 ? 32.176 9.983 2.535 1.00 20.16 76 ASN A CA 1
ATOM 570 C C . ASN A 1 74 ? 31.517 10.102 1.166 1.00 20.01 76 ASN A C 1
ATOM 571 O O . ASN A 1 74 ? 30.935 9.140 0.650 1.00 19.07 76 ASN A O 1
ATOM 576 N N . ILE A 1 75 ? 31.631 11.295 0.583 1.00 19.56 77 ILE A N 1
ATOM 577 C CA . ILE A 1 75 ? 31.078 11.595 -0.736 1.00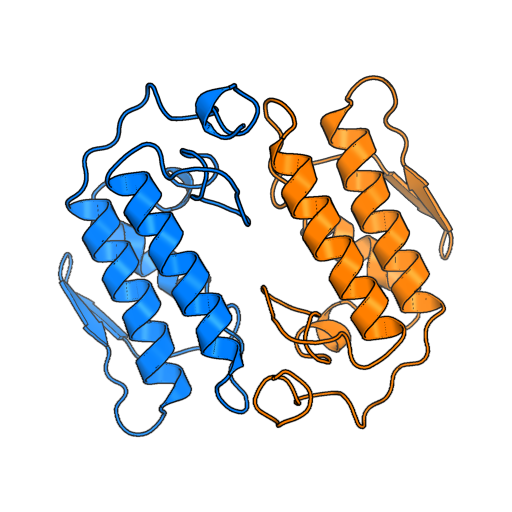 18.51 77 ILE A CA 1
ATOM 578 C C . ILE A 1 75 ? 32.213 11.681 -1.749 1.00 19.26 77 ILE A C 1
ATOM 579 O O . ILE A 1 75 ? 33.224 12.335 -1.502 1.00 19.37 77 ILE A O 1
ATOM 584 N N . THR A 1 76 ? 32.040 11.030 -2.891 1.00 20.26 78 THR A N 1
ATOM 585 C CA . THR A 1 76 ? 33.052 11.064 -3.935 1.00 21.82 78 THR A CA 1
ATOM 586 C C . THR A 1 76 ? 32.444 11.477 -5.263 1.00 21.28 78 THR A C 1
ATOM 587 O O . THR A 1 76 ? 31.484 10.869 -5.724 1.00 22.72 78 THR A O 1
ATOM 591 N N . CYS A 1 77 ? 33.000 12.517 -5.872 1.00 21.45 79 CYS A N 1
ATOM 592 C CA . CYS A 1 77 ? 32.533 12.973 -7.180 1.00 20.27 79 CYS A CA 1
ATOM 593 C C . CYS A 1 77 ? 33.376 12.229 -8.220 1.00 20.04 79 CYS A C 1
ATOM 594 O O . CYS A 1 77 ? 34.603 12.329 -8.222 1.00 19.06 79 CYS A O 1
ATOM 597 N N . ASN A 1 78 ? 32.709 11.482 -9.096 1.00 20.38 80 ASN A N 1
ATOM 598 C CA . ASN A 1 78 ? 33.383 10.672 -10.113 1.00 21.41 80 ASN A CA 1
ATOM 599 C C . ASN A 1 78 ? 33.759 11.333 -11.435 1.00 20.42 80 ASN A C 1
ATOM 600 O O . ASN A 1 78 ? 34.689 10.884 -12.111 1.00 19.77 80 ASN A O 1
ATOM 605 N N . ASP A 1 79 ? 33.037 12.382 -11.815 1.00 19.41 81 ASP A N 1
ATOM 606 C CA . ASP A 1 79 ? 33.280 13.038 -13.092 1.00 19.24 81 ASP A CA 1
ATOM 607 C C . ASP A 1 79 ? 34.592 13.770 -13.257 1.00 19.38 81 ASP A C 1
ATOM 608 O O . ASP A 1 79 ? 35.083 14.424 -12.341 1.00 17.85 81 ASP A O 1
ATOM 613 N N . THR A 1 80 ? 35.154 13.635 -14.455 1.00 20.66 82 THR A N 1
ATOM 614 C CA . THR A 1 80 ? 36.402 14.289 -14.820 1.00 21.16 82 THR A CA 1
ATOM 615 C C . THR A 1 80 ? 36.183 14.977 -16.163 1.00 21.97 82 THR A C 1
ATOM 616 O O . THR A 1 80 ? 36.418 16.178 -16.307 1.00 22.10 82 THR A O 1
ATOM 620 N N . SER A 1 81 ? 35.723 14.201 -17.140 1.00 22.71 83 SER A N 1
ATOM 621 C CA . SER A 1 81 ? 35.472 14.706 -18.485 1.00 24.29 83 SER A CA 1
ATOM 622 C C . SER A 1 81 ? 34.303 15.684 -18.556 1.00 23.51 83 SER A C 1
ATOM 623 O O . SER A 1 81 ? 34.432 16.768 -19.114 1.00 25.46 83 SER A O 1
ATOM 626 N N . ASP A 1 82 ? 33.164 15.292 -17.995 1.00 22.56 84 ASP A N 1
ATOM 627 C CA . ASP A 1 82 ? 31.969 16.130 -18.005 1.00 21.76 84 ASP A CA 1
ATOM 628 C C . ASP A 1 82 ? 32.178 17.294 -17.043 1.00 21.58 84 ASP A C 1
ATOM 629 O O . ASP A 1 82 ? 31.835 17.196 -15.866 1.00 20.80 84 ASP A O 1
ATOM 634 N N . SER A 1 83 ? 32.730 18.393 -17.548 1.00 21.90 85 SER A N 1
ATOM 635 C CA . SER A 1 83 ? 33.010 19.565 -16.715 1.00 22.92 85 SER A CA 1
ATOM 636 C C . SER A 1 83 ? 31.817 20.079 -15.919 1.00 21.52 85 SER A C 1
ATOM 637 O O . SER A 1 83 ? 31.957 20.414 -14.742 1.00 21.34 85 SER A O 1
ATOM 640 N N . CYS A 1 84 ? 30.651 20.162 -16.556 1.00 19.54 86 CYS A N 1
ATOM 641 C CA . CYS A 1 84 ? 29.463 20.637 -15.859 1.00 19.04 86 CYS A CA 1
ATOM 642 C C . CYS A 1 84 ? 29.165 19.714 -14.690 1.00 17.37 86 CYS A C 1
ATOM 643 O O . CYS A 1 84 ? 28.951 20.168 -13.573 1.00 16.03 86 CYS A O 1
ATOM 646 N N . ALA A 1 85 ? 29.157 18.414 -14.959 1.00 16.45 87 ALA A N 1
ATOM 647 C CA . ALA A 1 85 ? 28.898 17.425 -13.923 1.00 16.03 87 ALA A CA 1
ATOM 648 C C . ALA A 1 85 ? 29.901 17.571 -12.782 1.00 15.91 87 ALA A C 1
ATOM 649 O O . ALA A 1 85 ? 29.517 17.631 -11.613 1.00 14.84 87 ALA A O 1
ATOM 651 N N . ARG A 1 86 ? 31.186 17.634 -13.127 1.00 16.24 88 ARG A N 1
ATOM 652 C CA . ARG A 1 86 ? 32.247 17.757 -12.130 1.00 17.96 88 ARG A CA 1
ATOM 653 C C . ARG A 1 86 ? 32.144 19.008 -11.257 1.00 17.19 88 ARG A C 1
ATOM 654 O O . ARG A 1 86 ? 32.299 18.935 -10.040 1.00 16.42 88 ARG A O 1
ATOM 662 N N . PHE A 1 87 ? 31.898 20.152 -11.890 1.00 16.67 89 PHE A N 1
ATOM 663 C CA . PHE A 1 87 ? 31.779 21.430 -11.193 1.00 15.96 89 PHE A CA 1
ATOM 664 C C . PHE A 1 87 ? 30.622 21.449 -10.198 1.00 15.83 89 PHE A C 1
ATOM 665 O O . PHE A 1 87 ? 30.769 21.891 -9.057 1.00 14.48 89 PHE A O 1
ATOM 673 N N . ILE A 1 88 ? 29.467 20.979 -10.650 1.00 15.87 90 ILE A N 1
ATOM 674 C CA . ILE A 1 88 ? 28.260 20.959 -9.834 1.00 17.58 90 ILE A CA 1
ATOM 675 C C . ILE A 1 88 ? 28.339 19.936 -8.692 1.00 17.68 90 ILE A C 1
ATOM 676 O O . ILE A 1 88 ? 27.898 20.208 -7.557 1.00 15.56 90 ILE A O 1
ATOM 681 N N . CYS A 1 89 ? 28.910 18.767 -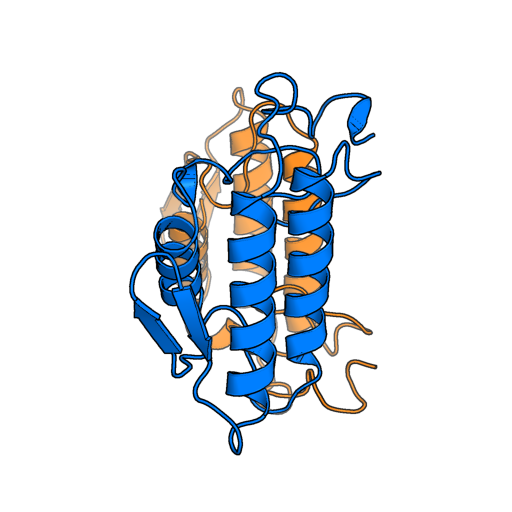8.977 1.00 16.45 91 CYS A N 1
ATOM 682 C CA . CYS A 1 89 ? 29.041 17.753 -7.939 1.00 16.72 91 CYS A CA 1
ATOM 683 C C . CYS A 1 89 ? 29.914 18.346 -6.842 1.00 17.07 91 CYS A C 1
ATOM 684 O O . CYS A 1 89 ? 29.688 18.109 -5.654 1.00 15.71 91 CYS A O 1
ATOM 687 N N . ASP A 1 90 ? 30.912 19.128 -7.248 1.00 18.97 92 ASP A N 1
ATOM 688 C CA . ASP A 1 90 ? 31.808 19.757 -6.284 1.00 20.35 92 ASP A CA 1
ATOM 689 C C . ASP A 1 90 ? 31.032 20.770 -5.448 1.00 19.41 92 ASP A C 1
ATOM 690 O O . ASP A 1 90 ? 31.175 20.813 -4.224 1.00 18.85 92 ASP A O 1
ATOM 695 N N . CYS A 1 91 ? 30.218 21.590 -6.110 1.00 17.86 93 CYS A N 1
ATOM 696 C CA . CYS A 1 91 ? 29.410 22.564 -5.393 1.00 17.70 93 CYS A CA 1
ATOM 697 C C . CYS A 1 91 ? 28.670 21.839 -4.271 1.00 17.20 93 CYS A C 1
ATOM 698 O O . CYS A 1 91 ? 28.801 22.185 -3.100 1.00 17.73 93 CYS A O 1
ATOM 701 N N . ASP A 1 92 ? 27.894 20.825 -4.652 1.00 16.64 94 ASP A N 1
ATOM 702 C CA . ASP A 1 92 ? 27.088 20.051 -3.713 1.00 16.18 94 ASP A CA 1
ATOM 703 C C . ASP A 1 92 ? 27.869 19.317 -2.624 1.00 17.04 94 ASP A C 1
ATOM 704 O O . ASP A 1 92 ? 27.430 19.269 -1.470 1.00 15.47 94 ASP A O 1
ATOM 709 N N . ARG A 1 93 ? 29.008 18.732 -2.991 1.00 17.30 95 ARG A N 1
ATOM 710 C CA . ARG A 1 93 ? 29.835 18.003 -2.034 1.00 17.25 95 ARG A CA 1
ATOM 711 C C . ARG A 1 93 ? 30.387 18.988 -1.008 1.00 18.18 95 ARG A C 1
ATOM 712 O O . ARG A 1 93 ? 30.357 18.737 0.199 1.00 16.99 95 ARG A O 1
ATOM 720 N N . THR A 1 94 ? 30.878 20.122 -1.499 1.00 18.01 96 THR A N 1
ATOM 721 C CA . THR A 1 94 ? 31.430 21.150 -0.628 1.00 18.85 96 THR A CA 1
ATOM 722 C C . THR A 1 94 ? 30.378 21.614 0.368 1.00 19.15 96 THR A C 1
ATOM 723 O O . THR A 1 94 ? 30.656 21.742 1.558 1.00 18.79 96 THR A O 1
ATOM 727 N N . ALA A 1 95 ? 29.169 21.868 -0.123 1.00 18.70 97 ALA A N 1
ATOM 728 C CA . ALA A 1 95 ? 28.091 22.315 0.746 1.00 17.91 97 ALA A CA 1
ATOM 729 C C . ALA A 1 95 ? 27.766 21.227 1.770 1.00 17.79 97 ALA A C 1
ATOM 730 O O . ALA A 1 95 ? 27.779 21.473 2.976 1.00 17.73 97 ALA A O 1
ATOM 732 N N . ALA A 1 96 ? 27.493 20.022 1.282 1.00 16.81 98 ALA A N 1
ATOM 733 C CA . ALA A 1 96 ? 27.162 18.896 2.146 1.00 16.76 98 ALA A CA 1
ATOM 734 C C . ALA A 1 96 ? 28.162 18.733 3.294 1.00 17.38 98 ALA A C 1
ATOM 735 O O . ALA A 1 96 ? 27.766 18.562 4.448 1.00 17.71 98 ALA A O 1
ATOM 737 N N . ILE A 1 97 ? 29.455 18.782 2.980 1.00 17.34 99 ILE A N 1
ATOM 738 C CA . ILE A 1 97 ? 30.488 18.642 4.002 1.00 18.11 99 ILE A CA 1
ATOM 739 C C . ILE A 1 97 ? 30.516 19.861 4.929 1.00 18.01 99 ILE A C 1
ATOM 740 O O . ILE A 1 97 ? 30.692 19.725 6.140 1.00 17.94 99 ILE A O 1
ATOM 745 N N . CYS A 1 98 ? 30.333 21.045 4.351 1.00 17.61 100 CYS A N 1
ATOM 746 C CA . CYS A 1 98 ? 30.320 22.293 5.108 1.00 18.64 100 CYS A CA 1
ATOM 747 C C . CYS A 1 98 ? 29.168 22.260 6.131 1.00 19.45 100 CYS A C 1
ATOM 748 O O . CYS A 1 98 ? 29.335 22.658 7.291 1.00 18.03 100 CYS A O 1
ATOM 751 N N . PHE A 1 99 ? 28.003 21.777 5.701 1.00 18.85 101 PHE A N 1
ATOM 752 C CA . PHE A 1 99 ? 26.846 21.681 6.590 1.00 19.99 101 PHE A CA 1
ATOM 753 C C . PHE A 1 99 ? 27.137 20.743 7.756 1.00 20.76 101 PHE A C 1
ATOM 754 O O . PHE A 1 99 ? 26.802 21.036 8.900 1.00 21.38 101 PHE A O 1
ATOM 762 N N . ALA A 1 100 ? 27.761 19.611 7.457 1.00 21.71 102 ALA A N 1
ATOM 763 C CA . ALA A 1 100 ? 28.074 18.621 8.479 1.00 22.29 102 ALA A CA 1
ATOM 764 C C . ALA A 1 100 ? 29.003 19.136 9.569 1.00 23.95 102 ALA A C 1
ATOM 765 O O . ALA A 1 100 ? 28.759 18.909 10.754 1.00 25.19 102 ALA A O 1
ATOM 767 N N . SER A 1 101 ? 30.063 19.831 9.174 1.00 24.77 103 SER A N 1
ATOM 768 C CA . SER A 1 101 ? 31.034 20.341 10.135 1.00 25.68 103 SER A CA 1
ATOM 769 C C . SER A 1 101 ? 30.625 21.614 10.863 1.00 26.09 103 SER A C 1
ATOM 770 O O . SER A 1 101 ? 31.139 21.895 11.940 1.00 26.32 103 SER A O 1
ATOM 773 N N . ALA A 1 102 ? 29.712 22.389 10.279 1.00 26.12 104 ALA A N 1
ATOM 774 C CA . ALA A 1 102 ? 29.275 23.635 10.903 1.00 25.88 104 ALA A CA 1
ATOM 775 C C . ALA A 1 102 ? 28.202 23.441 11.981 1.00 25.66 104 ALA A C 1
ATOM 776 O O . ALA A 1 102 ? 27.337 22.568 11.879 1.00 25.30 104 ALA A O 1
ATOM 778 N N . PRO A 1 103 ? 28.256 24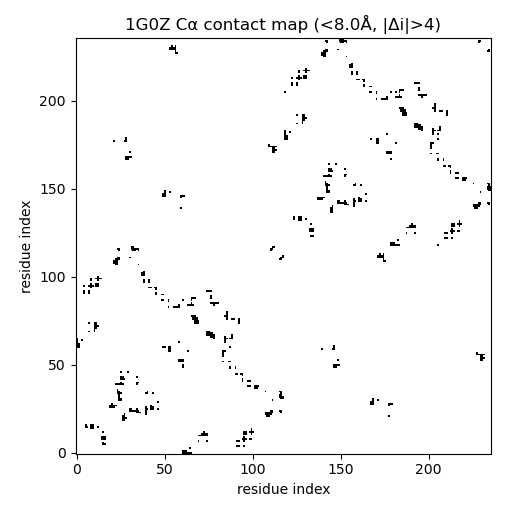.257 13.040 1.00 24.95 105 PRO A N 1
ATOM 779 C CA . PRO A 1 103 ? 27.258 24.136 14.105 1.00 24.94 105 PRO A CA 1
ATOM 780 C C . PRO A 1 103 ? 25.884 24.607 13.632 1.00 24.58 105 PRO A C 1
ATOM 781 O O . PRO A 1 103 ? 25.777 25.471 12.759 1.00 24.49 105 PRO A O 1
ATOM 785 N N . TYR A 1 104 ? 24.833 24.032 14.202 1.00 23.87 106 TYR A N 1
ATOM 786 C CA . TYR A 1 104 ? 23.476 24.402 13.824 1.00 23.84 106 TYR A CA 1
ATOM 787 C C . TYR A 1 104 ? 22.833 25.228 14.938 1.00 24.08 106 TYR A C 1
ATOM 788 O O . TYR A 1 104 ? 22.299 24.680 15.904 1.00 25.45 106 TYR A O 1
ATOM 797 N N . ASN A 1 105 ? 22.893 26.549 14.792 1.00 23.09 107 ASN A N 1
ATOM 798 C CA . ASN A 1 105 ? 22.326 27.467 15.776 1.00 23.18 107 ASN A CA 1
ATOM 799 C C . ASN A 1 105 ? 20.821 27.617 15.571 1.00 22.50 107 ASN A C 1
ATOM 800 O O . ASN A 1 105 ? 20.378 28.333 14.667 1.00 22.07 107 ASN A O 1
ATOM 805 N N . ILE A 1 106 ? 20.038 26.941 16.409 1.00 22.16 108 ILE A N 1
ATOM 806 C CA . ILE A 1 106 ? 18.582 26.986 16.302 1.00 22.29 108 ILE A CA 1
ATOM 807 C C . ILE A 1 106 ? 18.079 28.417 16.439 1.00 22.78 108 ILE A C 1
ATOM 808 O O . ILE A 1 106 ? 16.977 28.761 15.999 1.00 22.33 108 ILE A O 1
ATOM 813 N N . ASN A 1 107 ? 18.909 29.246 17.052 1.00 23.45 109 ASN A N 1
ATOM 814 C CA . ASN A 1 107 ? 18.589 30.642 17.258 1.00 23.89 109 ASN A CA 1
ATOM 815 C C . ASN A 1 107 ? 18.581 31.372 15.912 1.00 23.87 109 ASN A C 1
ATOM 816 O O . ASN A 1 107 ? 17.993 32.447 15.782 1.00 22.05 109 ASN A O 1
ATOM 821 N N . ASN A 1 108 ? 19.221 30.774 14.908 1.00 23.27 110 ASN A N 1
ATOM 822 C CA . ASN A 1 108 ? 19.291 31.385 13.583 1.00 22.74 110 ASN A CA 1
ATOM 823 C C . ASN A 1 108 ? 18.323 30.815 12.555 1.00 23.23 110 ASN A C 1
ATOM 824 O O . ASN A 1 108 ? 18.480 31.024 11.352 1.00 22.50 110 ASN A O 1
ATOM 829 N N . ILE A 1 109 ? 17.325 30.082 13.027 1.00 23.47 111 ILE A N 1
ATOM 830 C CA . ILE A 1 109 ? 16.317 29.547 12.129 1.00 24.39 111 ILE A CA 1
ATOM 831 C C . ILE A 1 109 ? 15.280 30.666 12.073 1.00 25.59 111 ILE A C 1
ATOM 832 O O . ILE A 1 109 ? 15.000 31.297 13.091 1.00 27.10 111 ILE A O 1
ATOM 837 N N . MET A 1 110 ? 14.734 30.944 10.898 1.00 25.91 112 MET A N 1
ATOM 838 C CA . MET A 1 110 ? 13.721 31.991 10.789 1.00 26.86 112 MET A CA 1
ATOM 839 C C . MET A 1 110 ? 14.158 33.387 11.269 1.00 26.47 112 MET A C 1
ATOM 840 O O . MET A 1 110 ? 13.667 33.899 12.285 1.00 25.32 112 MET A O 1
ATOM 845 N N . ILE A 1 111 ? 15.077 33.995 10.524 1.00 26.14 113 ILE A N 1
ATOM 846 C CA . ILE A 1 111 ? 15.573 35.331 10.832 1.00 25.95 113 ILE A CA 1
ATOM 847 C C . ILE A 1 111 ? 15.636 36.235 9.544 1.00 26.95 113 ILE A C 1
ATOM 848 O O . ILE A 1 111 ? 15.972 37.424 9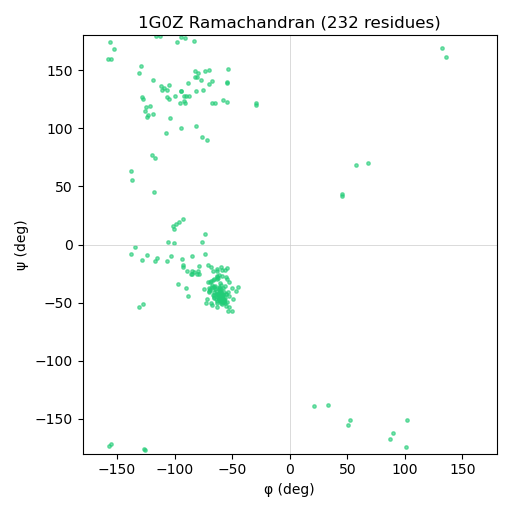.614 1.00 26.97 113 ILE A O 1
ATOM 853 N N . SER A 1 112 ? 15.286 35.663 8.373 1.00 28.39 114 SER A N 1
ATOM 854 C CA . SER A 1 112 ? 15.374 36.355 7.022 1.00 30.76 114 SER A CA 1
ATOM 855 C C . SER A 1 112 ? 14.525 37.643 6.916 1.00 30.80 114 SER A C 1
ATOM 856 O O . SER A 1 112 ? 14.706 38.548 6.047 1.00 30.43 114 SER A O 1
ATOM 859 N N . ALA A 1 113 ? 13.588 37.755 7.797 1.00 31.29 115 ALA A N 1
ATOM 860 C CA . ALA A 1 113 ? 12.747 38.906 7.830 1.00 32.50 115 ALA A CA 1
ATOM 861 C C . ALA A 1 113 ? 13.153 39.841 8.962 1.00 33.70 115 ALA A C 1
ATOM 862 O O . ALA A 1 113 ? 12.681 40.975 9.029 1.00 34.46 115 ALA A O 1
ATOM 864 N N . SER A 1 114 ? 14.040 39.371 9.839 1.00 34.62 116 SER A N 1
ATOM 865 C CA . SER A 1 114 ? 14.502 40.176 10.969 1.00 35.09 116 SER A CA 1
ATOM 866 C C . SER A 1 114 ? 15.628 41.124 10.566 1.00 36.00 116 SER A C 1
ATOM 867 O O . SER A 1 114 ? 16.127 41.080 9.440 1.00 36.90 116 SER A O 1
ATOM 870 N N . THR A 1 115 ? 16.033 41.965 11.512 1.00 36.40 117 THR A N 1
ATOM 871 C CA . THR A 1 115 ? 17.103 42.928 11.298 1.00 37.21 117 THR A CA 1
ATOM 872 C C . THR A 1 115 ? 18.396 42.262 10.826 1.00 37.09 117 THR A C 1
ATOM 873 O O . THR A 1 115 ? 19.195 42.880 10.125 1.00 37.64 117 THR A O 1
ATOM 877 N N . SER A 1 116 ? 18.585 40.999 11.204 1.00 37.56 118 SER A N 1
ATOM 878 C CA . SER A 1 116 ? 19.784 40.227 10.857 1.00 37.74 118 SER A CA 1
ATOM 879 C C . SER A 1 116 ? 20.112 40.140 9.375 1.00 37.09 118 SER A C 1
ATOM 880 O O . SER A 1 116 ? 21.277 40.243 8.988 1.00 37.73 118 SER A O 1
ATOM 883 N N . CYS A 1 117 ? 19.092 39.929 8.551 1.00 36.33 119 CYS A N 1
ATOM 884 C CA . CYS A 1 117 ? 19.296 39.820 7.114 1.00 35.87 119 CYS A CA 1
ATOM 885 C C . CYS A 1 117 ? 18.933 41.131 6.421 1.00 38.17 119 CYS A C 1
ATOM 886 O O . CYS A 1 117 ? 19.019 41.240 5.196 1.00 37.63 119 CYS A O 1
ATOM 889 N N . GLN A 1 118 ? 18.528 42.116 7.226 1.00 41.22 120 GLN A N 1
ATOM 890 C CA . GLN A 1 118 ? 18.165 43.456 6.756 1.00 43.95 120 GLN A CA 1
ATOM 891 C C . GLN A 1 118 ? 16.833 43.535 6.005 1.00 44.84 120 GLN A C 1
ATOM 892 O O . GLN A 1 118 ? 15.968 44.325 6.443 1.00 44.38 120 GLN A O 1
ATOM 899 N N . ASN B 1 1 ? 3.397 27.581 -3.568 1.00 23.71 1 ASN B N 1
ATOM 900 C CA . ASN B 1 1 ? 4.757 26.978 -3.667 1.00 23.69 1 ASN B CA 1
ATOM 901 C C . ASN B 1 1 ? 5.113 26.712 -5.122 1.00 23.68 1 ASN B C 1
ATOM 902 O O . ASN B 1 1 ? 4.354 27.063 -6.023 1.00 23.72 1 ASN B O 1
ATOM 907 N N . LEU B 1 2 ? 6.254 26.062 -5.337 1.00 23.48 2 LEU B N 1
ATOM 908 C CA . LEU B 1 2 ? 6.744 25.766 -6.678 1.00 24.28 2 LEU B CA 1
ATOM 909 C C . LEU B 1 2 ? 5.792 24.906 -7.514 1.00 24.00 2 LEU B C 1
ATOM 910 O O . LEU B 1 2 ? 5.649 25.128 -8.718 1.00 23.67 2 LEU B O 1
ATOM 915 N N . LYS B 1 3 ? 5.140 23.929 -6.889 1.00 23.00 3 LYS B N 1
ATOM 916 C CA . LYS B 1 3 ? 4.217 23.076 -7.628 1.00 23.32 3 LYS B CA 1
ATOM 917 C C . LYS B 1 3 ? 3.021 23.900 -8.099 1.00 22.49 3 LYS B C 1
ATOM 918 O O . LYS B 1 3 ? 2.432 23.623 -9.143 1.00 23.21 3 LYS B O 1
ATOM 924 N N . GLN B 1 4 ? 2.674 24.926 -7.331 1.00 20.17 4 GLN B N 1
ATOM 925 C CA . GLN B 1 4 ? 1.558 25.789 -7.691 1.00 18.79 4 GLN B CA 1
ATOM 926 C C . GLN B 1 4 ? 1.983 26.698 -8.850 1.00 17.72 4 GLN B C 1
ATOM 927 O O . GLN B 1 4 ? 1.211 26.958 -9.775 1.00 18.07 4 GLN B O 1
ATOM 933 N N . PHE B 1 5 ? 3.225 27.161 -8.806 1.00 17.06 5 PHE B N 1
ATOM 934 C CA . PHE B 1 5 ? 3.738 28.023 -9.859 1.00 16.96 5 PHE B CA 1
ATOM 935 C C . PHE B 1 5 ? 3.750 27.263 -11.180 1.00 17.29 5 PHE B C 1
ATOM 936 O O . PHE B 1 5 ? 3.379 27.801 -12.226 1.00 16.21 5 PHE B O 1
ATOM 944 N N . LYS B 1 6 ? 4.168 26.004 -11.132 1.00 18.91 6 LYS B N 1
ATOM 945 C CA . LYS B 1 6 ? 4.204 25.190 -12.341 1.00 21.24 6 LYS B CA 1
ATOM 946 C C . LYS B 1 6 ? 2.813 25.051 -12.964 1.00 22.17 6 LYS B C 1
ATOM 947 O O . LYS B 1 6 ? 2.666 25.156 -14.181 1.00 21.60 6 LYS B O 1
ATOM 953 N N . ASN B 1 7 ? 1.794 24.819 -12.134 1.00 22.90 7 ASN B N 1
ATOM 954 C CA . ASN B 1 7 ? 0.431 24.673 -12.646 1.00 23.44 7 ASN B CA 1
ATOM 955 C C . ASN B 1 7 ? -0.126 26.005 -13.134 1.00 22.07 7 ASN B C 1
ATOM 956 O O . ASN B 1 7 ? -0.915 26.041 -14.078 1.00 22.76 7 ASN B O 1
ATOM 961 N N . MET B 1 8 ? 0.284 27.099 -12.494 1.00 20.57 8 MET B N 1
ATOM 962 C CA . MET B 1 8 ? -0.151 28.424 -12.922 1.00 18.61 8 MET B CA 1
ATOM 963 C C . MET B 1 8 ? 0.391 28.675 -14.324 1.00 18.08 8 MET B C 1
ATOM 964 O O . MET B 1 8 ? -0.282 29.264 -15.163 1.00 17.85 8 MET B O 1
ATOM 969 N N . ILE B 1 9 ? 1.627 28.246 -14.559 1.00 18.18 9 ILE B N 1
ATOM 970 C CA . ILE B 1 9 ? 2.261 28.445 -15.856 1.00 18.89 9 ILE B CA 1
ATOM 971 C C . ILE B 1 9 ? 1.440 27.842 -16.983 1.00 20.34 9 ILE B C 1
ATOM 972 O O . ILE B 1 9 ? 1.213 28.499 -17.999 1.00 19.80 9 ILE B O 1
ATOM 977 N N . GLN B 1 10 ? 0.991 26.600 -16.824 1.00 21.28 10 GLN B N 1
ATOM 978 C CA . GLN B 1 10 ? 0.198 26.016 -17.888 1.00 23.70 10 GLN B CA 1
ATOM 979 C C . GLN B 1 10 ? -1.242 26.520 -17.851 1.00 24.50 10 GLN B C 1
ATOM 980 O O . GLN B 1 10 ? -1.951 26.438 -18.849 1.00 25.89 10 GLN B O 1
ATOM 986 N N . CYS B 1 11 ? -1.675 27.069 -16.716 1.00 24.24 11 CYS B N 1
ATOM 987 C CA . CYS B 1 11 ? -3.032 27.605 -16.642 1.00 22.37 11 CYS B CA 1
ATOM 988 C C . CYS B 1 11 ? -3.129 28.823 -17.548 1.00 21.54 11 CYS B C 1
ATOM 989 O O . CYS B 1 11 ? -4.008 28.915 -18.408 1.00 19.72 11 CYS B O 1
ATOM 992 N N . ALA B 1 12 ? -2.198 29.751 -17.357 1.00 22.07 12 ALA B N 1
ATOM 993 C CA . ALA B 1 12 ? -2.177 30.997 -18.112 1.00 22.61 12 ALA B CA 1
ATOM 994 C C . ALA B 1 12 ? -1.616 30.916 -19.527 1.00 23.72 12 ALA B C 1
ATOM 995 O O . ALA B 1 12 ? -1.972 31.735 -20.377 1.00 24.64 12 ALA B O 1
ATOM 997 N N . GLY B 1 13 ? -0.746 29.948 -19.793 1.00 24.09 13 GLY B N 1
ATOM 998 C CA . GLY B 1 13 ? -0.170 29.868 -21.123 1.00 25.07 13 GLY B CA 1
ATOM 999 C C . GLY B 1 13 ? -0.291 28.536 -21.830 1.00 26.01 13 GLY B C 1
ATOM 1000 O O . GLY B 1 13 ? -0.912 27.602 -21.330 1.00 26.70 13 GLY B O 1
ATOM 1001 N N . THR B 1 14 ? 0.315 28.460 -23.009 1.00 27.18 14 THR B N 1
ATOM 1002 C CA . THR B 1 14 ? 0.303 27.242 -23.812 1.00 28.33 14 THR B CA 1
ATOM 1003 C C . THR B 1 14 ? 1.514 26.373 -23.450 1.00 27.19 14 THR B C 1
ATOM 1004 O O . THR B 1 14 ? 1.418 25.147 -23.406 1.00 27.22 14 THR B O 1
ATOM 1008 N N . ARG B 1 15 ? 2.649 27.014 -23.180 1.00 26.42 17 ARG B N 1
ATOM 1009 C CA . ARG B 1 15 ? 3.858 26.285 -22.806 1.00 26.51 17 ARG B CA 1
ATOM 1010 C C . ARG B 1 15 ? 3.827 25.937 -21.326 1.00 25.25 17 ARG B C 1
ATOM 1011 O O . ARG B 1 15 ? 3.255 26.669 -20.520 1.00 25.46 17 ARG B O 1
ATOM 1019 N N . THR B 1 16 ? 4.454 24.821 -20.975 1.00 24.36 18 THR B N 1
ATOM 1020 C CA . THR B 1 16 ? 4.507 24.378 -19.589 1.00 22.47 18 THR B CA 1
ATOM 1021 C C . THR B 1 16 ? 5.797 24.888 -18.955 1.00 22.15 18 THR B C 1
ATOM 1022 O O . THR B 1 16 ? 6.612 25.524 -19.620 1.00 22.58 18 THR B O 1
ATOM 1026 N N . TRP B 1 17 ? 5.996 24.591 -17.679 1.00 21.61 19 TRP B N 1
ATOM 1027 C CA . TRP B 1 17 ? 7.181 25.065 -16.976 1.00 22.27 19 TRP B CA 1
ATOM 1028 C C . TRP B 1 17 ? 8.512 24.555 -17.521 1.00 22.98 19 TRP B C 1
ATOM 1029 O O . TRP B 1 17 ? 9.532 25.239 -17.406 1.00 23.32 19 TRP B O 1
ATOM 1040 N N . THR B 1 18 ? 8.510 23.366 -18.117 1.00 22.91 20 THR B N 1
ATOM 1041 C CA . THR B 1 18 ? 9.748 22.794 -18.629 1.00 23.62 20 THR B CA 1
ATOM 1042 C C . THR B 1 18 ? 10.395 23.593 -19.746 1.00 24.54 20 THR B C 1
ATOM 1043 O O . THR B 1 18 ? 11.612 23.555 -19.901 1.00 25.42 20 THR B O 1
ATOM 1047 N N . SER B 1 19 ? 9.603 24.324 -20.522 1.00 25.16 21 SER B N 1
ATOM 1048 C CA . SER B 1 19 ? 10.168 25.100 -21.615 1.00 26.93 21 SER B CA 1
ATOM 1049 C C . SER B 1 19 ? 10.918 26.344 -21.136 1.00 28.12 21 SER B C 1
ATOM 1050 O O . SER B 1 19 ? 11.597 27.014 -21.919 1.00 28.62 21 SER B O 1
ATOM 1053 N N . TYR B 1 20 ? 10.808 26.635 -19.846 1.00 28.46 22 TYR B N 1
ATOM 1054 C CA . TYR B 1 20 ? 11.467 27.797 -19.258 1.00 29.76 22 TYR B CA 1
ATOM 1055 C C . TYR B 1 20 ? 12.664 27.382 -18.397 1.00 31.37 22 TYR B C 1
ATOM 1056 O O . TYR B 1 20 ? 13.499 28.214 -18.034 1.00 32.62 22 TYR B O 1
ATOM 1065 N N . ILE B 1 21 ? 12.740 26.088 -18.088 1.00 32.15 23 ILE B N 1
ATOM 1066 C CA . ILE B 1 21 ? 13.817 25.521 -17.273 1.00 32.55 23 ILE B CA 1
ATOM 1067 C C . ILE B 1 21 ? 15.215 26.017 -17.671 1.00 31.95 23 ILE B C 1
ATOM 1068 O O . ILE B 1 21 ? 16.070 26.215 -16.808 1.00 32.82 23 ILE B O 1
ATOM 1073 N N . GLY B 1 22 ? 15.447 26.213 -18.966 1.00 31.15 24 GLY B N 1
ATOM 1074 C CA . GLY B 1 22 ? 16.750 26.676 -19.419 1.00 30.26 24 GLY B CA 1
ATOM 1075 C C . GLY B 1 22 ? 16.681 27.756 -20.484 1.00 29.27 24 GLY B C 1
ATOM 1076 O O . GLY B 1 22 ? 17.270 27.632 -21.561 1.00 30.99 24 GLY B O 1
ATOM 1077 N N . TYR B 1 23 ? 15.986 28.842 -20.175 1.00 27.67 25 TYR B N 1
ATOM 1078 C CA . TYR B 1 23 ? 15.830 29.922 -21.132 1.00 25.44 25 TYR B CA 1
ATOM 1079 C C . TYR B 1 23 ? 16.561 31.207 -20.744 1.00 25.74 25 TYR B C 1
ATOM 1080 O O . TYR B 1 23 ? 16.529 31.634 -19.589 1.00 25.42 25 TYR B O 1
ATOM 1089 N N . GLY B 1 24 ? 17.225 31.814 -21.722 1.00 24.82 26 GLY B N 1
ATOM 1090 C CA . GLY B 1 24 ? 17.936 33.055 -21.482 1.00 25.20 26 GLY B CA 1
ATOM 1091 C C . GLY B 1 24 ? 18.913 33.082 -20.318 1.00 24.76 26 GLY B C 1
ATOM 1092 O O . GLY B 1 24 ? 19.488 32.062 -19.950 1.00 24.94 26 GLY B O 1
ATOM 1093 N N . CYS B 1 25 ? 19.095 34.268 -19.743 1.00 23.92 27 CYS B N 1
ATOM 1094 C CA . CYS B 1 25 ? 20.016 34.467 -18.634 1.00 24.11 27 CYS B CA 1
ATOM 1095 C C . CYS B 1 25 ? 19.372 34.332 -17.252 1.00 24.15 27 CYS B C 1
ATOM 1096 O O . CYS B 1 25 ? 20.078 34.153 -16.258 1.00 24.89 27 CYS B O 1
ATOM 1099 N N . TYR B 1 26 ? 18.044 34.407 -17.174 1.00 23.37 28 TYR B N 1
ATOM 1100 C CA . TYR B 1 26 ? 17.386 34.331 -15.871 1.00 23.39 28 TYR B CA 1
ATOM 1101 C C . TYR B 1 26 ? 16.310 33.280 -15.617 1.00 23.18 28 TYR B C 1
ATOM 1102 O O . TYR B 1 26 ? 15.873 33.132 -14.481 1.00 23.67 28 TYR B O 1
ATOM 1111 N N . CYS B 1 27 ? 15.863 32.565 -16.645 1.00 23.10 29 CYS B N 1
ATOM 1112 C CA . CYS B 1 27 ? 14.849 31.545 -16.417 1.00 23.05 29 CYS B CA 1
ATOM 1113 C C . CYS B 1 27 ? 15.573 30.316 -15.907 1.00 24.90 29 CYS B C 1
ATOM 1114 O O . CYS B 1 27 ? 16.586 29.891 -16.467 1.00 26.17 29 CYS B O 1
ATOM 1117 N N . GLY B 1 28 ? 15.057 29.747 -14.829 1.00 26.68 30 GLY B N 1
ATOM 1118 C CA . GLY B 1 28 ? 15.724 28.608 -14.230 1.00 29.75 30 GLY B CA 1
ATOM 1119 C C . GLY B 1 28 ? 16.465 29.185 -13.041 1.00 31.98 30 GLY B C 1
ATOM 1120 O O . GLY B 1 28 ? 16.307 30.370 -12.746 1.00 31.81 30 GLY B O 1
ATOM 1121 N N . TYR B 1 29 ? 17.273 28.381 -12.357 1.00 33.98 31 TYR B N 1
ATOM 1122 C CA . TYR B 1 29 ? 17.998 28.880 -11.187 1.00 35.49 31 TYR B CA 1
ATOM 1123 C C . TYR B 1 29 ? 18.814 30.144 -11.471 1.00 36.24 31 TYR B C 1
ATOM 1124 O O . TYR B 1 29 ? 19.267 30.356 -12.594 1.00 38.06 31 TYR B O 1
ATOM 1133 N N . GLY B 1 30 ? 18.985 30.965 -10.435 1.00 36.24 32 GLY B N 1
ATOM 1134 C CA . GLY B 1 30 ? 19.750 32.199 -10.508 1.00 35.64 32 GLY B CA 1
ATOM 1135 C C . GLY B 1 30 ? 19.979 32.834 -11.862 1.00 35.77 32 GLY B C 1
ATOM 1136 O O . GLY B 1 30 ? 19.077 32.898 -12.688 1.00 35.33 32 GLY B O 1
ATOM 1137 N N . GLY B 1 31 ? 21.192 33.330 -12.083 1.00 35.91 33 GLY B N 1
ATOM 1138 C CA . GLY B 1 31 ? 21.516 33.967 -13.347 1.00 35.40 33 GLY B CA 1
ATOM 1139 C C . GLY B 1 31 ? 22.215 35.297 -13.148 1.00 35.41 33 GLY B C 1
ATOM 1140 O O . GLY B 1 31 ? 22.275 35.827 -12.037 1.00 36.35 33 GLY B O 1
ATOM 1141 N N . SER B 1 32 ? 22.745 35.837 -14.240 1.00 34.97 34 SER B N 1
ATOM 1142 C CA . SER B 1 32 ? 23.441 37.118 -14.219 1.00 34.05 34 SER B CA 1
ATOM 1143 C C . SER B 1 32 ? 23.395 37.740 -15.611 1.00 32.49 34 SER B C 1
ATOM 1144 O O . SER B 1 32 ? 22.931 37.117 -16.568 1.00 31.99 34 SER B O 1
ATOM 1147 N N . GLY B 1 33 ? 23.886 38.970 -15.714 1.00 31.06 35 GLY B N 1
ATOM 1148 C CA . GLY B 1 33 ? 23.890 39.653 -16.989 1.00 28.85 35 GLY B CA 1
ATOM 1149 C C . GLY B 1 33 ? 22.585 40.383 -17.222 1.00 28.20 35 GLY B C 1
ATOM 1150 O O . GLY B 1 33 ? 21.776 40.557 -16.307 1.00 27.52 35 GLY B O 1
ATOM 1151 N N . THR B 1 34 ? 22.376 40.813 -18.456 1.00 27.36 36 THR B N 1
ATOM 1152 C CA . THR B 1 34 ? 21.166 41.527 -18.825 1.00 27.17 36 THR B CA 1
ATOM 1153 C C . THR B 1 34 ? 20.141 40.551 -19.389 1.00 27.51 36 THR B C 1
ATOM 1154 O O . THR B 1 34 ? 20.473 39.725 -20.232 1.00 27.03 36 THR B O 1
ATOM 1158 N N . PRO B 1 35 ? 18.887 40.615 -18.916 1.00 27.80 37 PRO B N 1
ATOM 1159 C CA . PRO B 1 35 ? 17.889 39.691 -19.461 1.00 27.46 37 PRO B CA 1
ATOM 1160 C C . PRO B 1 35 ? 17.837 39.939 -20.964 1.00 27.99 37 PRO B C 1
ATOM 1161 O O . PRO B 1 35 ? 17.620 41.071 -21.398 1.00 28.70 37 PRO B O 1
ATOM 1165 N N . VAL B 1 36 ? 18.044 38.887 -21.751 1.00 27.94 38 VAL B N 1
ATOM 1166 C CA . VAL B 1 36 ? 18.076 39.004 -23.210 1.00 27.04 38 VAL B CA 1
ATOM 1167 C C . VAL B 1 36 ? 16.804 39.460 -23.906 1.00 26.23 38 VAL B C 1
ATOM 1168 O O . VAL B 1 36 ? 16.871 40.073 -24.968 1.00 26.29 38 VAL B O 1
ATOM 1172 N N . ASP B 1 37 ? 15.647 39.161 -23.330 1.00 26.28 39 ASP B N 1
ATOM 1173 C CA . ASP B 1 37 ? 14.399 39.571 -23.952 1.00 25.22 39 ASP B CA 1
ATOM 1174 C C . ASP B 1 37 ? 13.258 39.709 -22.957 1.00 24.51 39 ASP B C 1
ATOM 1175 O O . ASP B 1 37 ? 13.467 39.630 -21.748 1.00 23.39 39 ASP B O 1
ATOM 1180 N N . GLU B 1 38 ? 12.053 39.919 -23.483 1.00 24.29 40 GLU B N 1
ATOM 1181 C CA . GLU B 1 38 ? 10.860 40.097 -22.667 1.00 24.74 40 GLU B CA 1
ATOM 1182 C C . GLU B 1 38 ? 10.665 38.926 -21.722 1.00 23.98 40 GLU B C 1
ATOM 1183 O O . GLU B 1 38 ? 10.511 39.107 -20.512 1.00 23.94 40 GLU B O 1
ATOM 1189 N N . LEU B 1 39 ? 10.672 37.723 -22.281 1.00 22.62 41 LEU B N 1
ATOM 1190 C CA . LEU B 1 39 ? 10.510 36.520 -21.479 1.00 22.12 41 LEU B CA 1
ATOM 1191 C C . LEU B 1 39 ? 11.567 36.461 -20.380 1.00 21.37 41 LEU B C 1
ATOM 1192 O O . LEU B 1 39 ? 11.250 36.260 -19.206 1.00 22.18 41 LEU B O 1
ATOM 1197 N N . ASP B 1 40 ? 12.824 36.645 -20.763 1.00 20.46 42 ASP B N 1
ATOM 1198 C CA . ASP B 1 40 ? 13.929 36.607 -19.807 1.00 19.85 42 ASP B CA 1
ATOM 1199 C C . ASP B 1 40 ? 13.668 37.667 -18.740 1.00 20.84 42 ASP B C 1
ATOM 1200 O O . ASP B 1 40 ? 13.949 37.473 -17.546 1.00 18.64 42 ASP B O 1
ATOM 1205 N N . ARG B 1 41 ? 13.122 38.791 -19.199 1.00 21.25 43 ARG B N 1
ATOM 1206 C CA . ARG B 1 41 ? 12.791 39.902 -18.328 1.00 22.56 43 ARG B CA 1
ATOM 1207 C C . ARG B 1 41 ? 11.755 39.394 -17.340 1.00 22.38 43 ARG B C 1
ATOM 1208 O O . ARG B 1 41 ? 11.779 39.758 -16.174 1.00 21.82 43 ARG B O 1
ATOM 1216 N N . CYS B 1 42 ? 10.845 38.549 -17.815 1.00 21.96 44 CYS B N 1
ATOM 1217 C CA . CYS B 1 42 ? 9.811 38.000 -16.946 1.00 21.74 44 CYS B CA 1
ATOM 1218 C C . CYS B 1 42 ? 10.437 37.210 -15.806 1.00 21.05 44 CYS B C 1
ATOM 1219 O O . CYS B 1 42 ? 10.044 37.346 -14.649 1.00 20.98 44 CYS B O 1
ATOM 1222 N N . CYS B 1 43 ? 11.402 36.365 -16.153 1.00 20.04 45 CYS B N 1
ATOM 1223 C CA . CYS B 1 43 ? 12.081 35.522 -15.184 1.00 19.83 45 CYS B CA 1
ATOM 1224 C C . CYS B 1 43 ? 12.935 36.342 -14.229 1.00 19.25 45 CYS B C 1
ATOM 1225 O O . CYS B 1 43 ? 13.074 36.007 -13.053 1.00 18.67 45 CYS B O 1
ATOM 1228 N N . TYR B 1 44 ? 13.511 37.416 -14.748 1.00 18.63 46 TYR B N 1
ATOM 1229 C CA . TYR B 1 44 ? 14.346 38.302 -13.949 1.00 18.44 46 TYR B CA 1
ATOM 1230 C C . TYR B 1 44 ? 13.513 38.866 -12.790 1.00 17.81 46 TYR B C 1
ATOM 1231 O O . TYR B 1 44 ? 13.919 38.817 -11.630 1.00 17.15 46 TYR B O 1
ATOM 1240 N N . THR B 1 45 ? 12.345 39.399 -13.121 1.00 17.90 47 THR B N 1
ATOM 1241 C CA . THR B 1 45 ? 11.452 39.978 -12.128 1.00 17.96 47 THR B CA 1
ATOM 1242 C C . THR B 1 45 ? 11.016 38.932 -11.111 1.00 17.39 47 THR B C 1
ATOM 1243 O O . THR B 1 45 ? 11.055 39.174 -9.901 1.00 16.93 47 THR B O 1
ATOM 1247 N N . HIS B 1 46 ? 10.601 37.768 -11.601 1.00 17.62 48 HIS B N 1
ATOM 1248 C CA . HIS B 1 46 ? 10.151 36.701 -10.717 1.00 18.39 48 HIS B CA 1
ATOM 1249 C C . HIS B 1 46 ? 11.246 36.320 -9.710 1.00 18.62 48 HIS B C 1
ATOM 1250 O O . HIS B 1 46 ? 10.972 36.083 -8.529 1.00 18.09 48 HIS B O 1
ATOM 1257 N N . ASP B 1 47 ? 12.494 36.262 -10.163 1.00 20.21 49 ASP B N 1
ATOM 1258 C CA . ASP B 1 47 ? 13.604 35.905 -9.251 1.00 22.17 49 ASP B CA 1
ATOM 1259 C C . ASP B 1 47 ? 13.697 36.874 -8.101 1.00 21.00 49 ASP B C 1
ATOM 1260 O O . ASP B 1 47 ? 13.909 36.481 -6.954 1.00 19.36 49 ASP B O 1
ATOM 1265 N N . HIS B 1 48 ? 13.557 38.129 -8.436 1.00 20.61 50 HIS B N 1
ATOM 1266 C CA . HIS B 1 48 ? 13.649 39.171 -7.429 1.00 21.23 50 HIS B CA 1
ATOM 1267 C C . HIS B 1 48 ? 12.459 39.103 -6.496 1.00 20.37 50 HIS B C 1
ATOM 1268 O O . HIS B 1 48 ? 12.593 39.311 -5.302 1.00 20.96 50 HIS B O 1
ATOM 1275 N N . CYS B 1 49 ? 11.293 38.801 -7.051 1.00 20.19 51 CYS B N 1
ATOM 1276 C CA . CYS B 1 49 ? 10.067 38.709 -6.267 1.00 19.43 51 CYS B CA 1
ATOM 1277 C C . CYS B 1 49 ? 10.252 37.646 -5.191 1.00 19.20 51 CYS B C 1
ATOM 1278 O O . CYS B 1 49 ? 9.884 37.836 -4.029 1.00 19.30 51 CYS B O 1
ATOM 1281 N N . TYR B 1 50 ? 10.845 36.529 -5.582 1.00 19.05 52 TYR B N 1
ATOM 1282 C CA . TYR B 1 50 ? 11.090 35.445 -4.644 1.00 20.17 52 TYR B CA 1
ATOM 1283 C C . TYR B 1 50 ? 12.092 35.868 -3.577 1.00 20.73 52 TYR B C 1
ATOM 1284 O O . TYR B 1 50 ? 11.960 35.493 -2.416 1.00 19.78 52 TYR B O 1
ATOM 1293 N N . ASN B 1 51 ? 13.086 36.658 -3.971 1.00 22.25 53 ASN B N 1
ATOM 1294 C CA . ASN B 1 51 ? 14.085 37.135 -3.022 1.00 23.57 53 ASN B CA 1
ATOM 1295 C C . ASN B 1 51 ? 13.420 37.983 -1.951 1.00 22.68 53 ASN B C 1
ATOM 1296 O O . ASN B 1 51 ? 13.725 37.852 -0.767 1.00 22.06 53 ASN B O 1
ATOM 1301 N N . LYS B 1 52 ? 12.514 38.858 -2.381 1.00 22.76 54 LYS B N 1
ATOM 1302 C CA . LYS B 1 52 ? 11.796 39.738 -1.471 1.00 22.71 54 LYS B CA 1
ATOM 1303 C C . LYS B 1 52 ? 10.835 38.979 -0.572 1.00 22.84 54 LYS B C 1
ATOM 1304 O O . LYS B 1 52 ? 10.596 39.385 0.561 1.00 22.06 54 LYS B O 1
ATOM 1310 N N . ALA B 1 53 ? 10.294 37.873 -1.079 1.00 23.42 55 ALA B N 1
ATOM 1311 C CA . ALA B 1 53 ? 9.367 37.065 -0.298 1.00 24.66 55 ALA B CA 1
ATOM 1312 C C . ALA B 1 53 ? 10.035 36.644 1.009 1.00 25.37 55 ALA B C 1
ATOM 1313 O O . ALA B 1 53 ? 9.390 36.568 2.046 1.00 25.42 55 ALA B O 1
ATOM 1315 N N . ALA B 1 54 ? 11.332 36.375 0.952 1.00 26.25 56 ALA B N 1
ATOM 1316 C CA . ALA B 1 54 ? 12.080 35.969 2.133 1.00 27.67 56 ALA B CA 1
ATOM 1317 C C . ALA B 1 54 ? 12.101 37.059 3.201 1.00 28.69 56 ALA B C 1
ATOM 1318 O O . ALA B 1 54 ? 12.324 36.791 4.387 1.00 30.04 56 ALA B O 1
ATOM 1320 N N . ASN B 1 55 ? 11.868 38.284 2.789 1.00 29.42 57 ASN B N 1
ATOM 1321 C CA . ASN B 1 55 ? 11.865 39.401 3.739 1.00 29.78 57 ASN B CA 1
ATOM 1322 C C . ASN B 1 55 ? 10.581 39.417 4.547 1.00 28.87 57 ASN B C 1
ATOM 1323 O O . ASN B 1 55 ? 10.356 40.314 5.367 1.00 28.61 57 ASN B O 1
ATOM 1328 N N . ILE B 1 56 ? 9.756 38.431 4.295 1.00 26.13 58 ILE B N 1
ATOM 1329 C CA . ILE B 1 56 ? 8.495 38.304 5.016 1.00 24.40 58 ILE B CA 1
ATOM 1330 C C . ILE B 1 56 ? 8.609 37.179 6.037 1.00 23.59 58 ILE B C 1
ATOM 1331 O O . ILE B 1 56 ? 9.177 36.122 5.748 1.00 22.52 58 ILE B O 1
ATOM 1336 N N . PRO B 1 57 ? 8.091 37.405 7.256 1.00 23.76 59 PRO B N 1
ATOM 1337 C CA . PRO B 1 57 ? 8.122 36.419 8.343 1.00 22.85 59 PRO B CA 1
ATOM 1338 C C . PRO B 1 57 ? 7.522 35.094 7.916 1.00 22.77 59 PRO B C 1
ATOM 1339 O O . PRO B 1 57 ? 6.502 35.065 7.227 1.00 23.41 59 PRO B O 1
ATOM 1343 N N . GLY B 1 58 ? 8.164 34.006 8.326 1.00 22.15 60 GLY B N 1
ATOM 1344 C CA . GLY B 1 58 ? 7.691 32.678 7.991 1.00 21.43 60 GLY B CA 1
ATOM 1345 C C . GLY B 1 58 ? 7.295 32.537 6.536 1.00 20.86 60 GLY B C 1
ATOM 1346 O O . GLY B 1 58 ? 6.272 31.933 6.225 1.00 21.40 60 GLY B O 1
ATOM 1347 N N . CYS B 1 59 ? 8.114 33.076 5.639 1.00 20.62 61 CYS B N 1
ATOM 1348 C CA . CYS B 1 59 ? 7.819 33.017 4.214 1.00 20.14 61 CYS B CA 1
ATOM 1349 C C . CYS B 1 59 ? 8.964 32.409 3.404 1.00 21.46 61 CYS B C 1
ATOM 1350 O O . CYS B 1 59 ? 10.060 32.972 3.341 1.00 20.80 61 CYS B O 1
ATOM 1353 N N . ASN B 1 60 ? 8.699 31.252 2.797 1.00 22.74 62 ASN B N 1
ATOM 1354 C CA . ASN B 1 60 ? 9.666 30.526 1.959 1.00 24.77 62 ASN B CA 1
ATOM 1355 C C . ASN B 1 60 ? 8.965 30.373 0.607 1.00 24.62 62 ASN B C 1
ATOM 1356 O O . ASN B 1 60 ? 7.990 29.637 0.490 1.00 24.71 62 ASN B O 1
ATOM 1361 N N . PRO B 1 61 ? 9.465 31.055 -0.433 1.00 25.67 63 PRO B N 1
ATOM 1362 C CA . PRO B 1 61 ? 8.872 31.006 -1.776 1.00 26.42 63 PRO B CA 1
ATOM 1363 C C . PRO B 1 61 ? 8.681 29.637 -2.427 1.00 26.88 63 PRO B C 1
ATOM 1364 O O . PRO B 1 61 ? 7.751 29.431 -3.209 1.00 26.07 63 PRO B O 1
ATOM 1368 N N . LEU B 1 62 ? 9.537 28.688 -2.084 1.00 28.26 64 LEU B N 1
ATOM 1369 C CA . LEU B 1 62 ? 9.438 27.378 -2.703 1.00 29.00 64 LEU B CA 1
ATOM 1370 C C . LEU B 1 62 ? 8.531 26.369 -2.008 1.00 28.77 64 LEU B C 1
ATOM 1371 O O . LEU B 1 62 ? 8.051 25.435 -2.650 1.00 29.62 64 LEU B O 1
ATOM 1376 N N . ILE B 1 63 ? 8.280 26.553 -0.716 1.00 27.59 65 ILE B N 1
ATOM 1377 C CA . ILE B 1 63 ? 7.439 25.612 0.016 1.00 27.00 65 ILE B CA 1
ATOM 1378 C C . ILE B 1 63 ? 6.131 26.198 0.542 1.00 25.43 65 ILE B C 1
ATOM 1379 O O . ILE B 1 63 ? 5.253 25.459 0.976 1.00 25.74 65 ILE B O 1
ATOM 1384 N N . LYS B 1 64 ? 6.008 27.520 0.500 1.00 24.22 66 LYS B N 1
ATOM 1385 C CA . LYS B 1 64 ? 4.810 28.208 0.980 1.00 22.69 66 LYS B CA 1
ATOM 1386 C C . LYS B 1 64 ? 3.606 27.848 0.126 1.00 22.24 66 LYS B C 1
ATOM 1387 O O . LYS B 1 64 ? 3.613 28.075 -1.083 1.00 21.94 66 LYS B O 1
ATOM 1393 N N . THR B 1 65 ? 2.571 27.300 0.753 1.00 21.79 67 THR B N 1
ATOM 1394 C CA . THR B 1 65 ? 1.358 26.935 0.034 1.00 22.46 67 THR B CA 1
ATOM 1395 C C . THR B 1 65 ? 0.340 28.071 0.140 1.00 21.95 67 THR B C 1
ATOM 1396 O O . THR B 1 65 ? -0.050 28.463 1.241 1.00 22.36 67 THR B O 1
ATOM 1400 N N . TYR B 1 66 ? -0.088 28.605 -0.999 1.00 20.43 68 TYR B N 1
ATOM 1401 C CA . TYR B 1 66 ? -1.082 29.672 -0.990 1.00 18.82 68 TYR B CA 1
ATOM 1402 C C . TYR B 1 66 ? -2.399 29.188 -1.589 1.00 18.35 68 TYR B C 1
ATOM 1403 O O . TYR B 1 66 ? -2.521 28.030 -1.999 1.00 17.54 68 TYR B O 1
ATOM 1412 N N . SER B 1 67 ? -3.385 30.078 -1.617 1.00 18.59 69 SER B N 1
ATOM 1413 C CA . SER B 1 67 ? -4.695 29.769 -2.167 1.00 19.73 69 SER B CA 1
ATOM 1414 C C . SER B 1 67 ? -4.888 30.452 -3.511 1.00 19.14 69 SER B C 1
ATOM 1415 O O . SER B 1 67 ? -4.717 31.667 -3.641 1.00 18.65 69 SER B O 1
ATOM 1418 N N . TYR B 1 68 ? -5.244 29.671 -4.519 1.00 19.45 70 TYR B N 1
ATOM 1419 C CA . TYR B 1 68 ? -5.467 30.234 -5.838 1.00 19.93 70 TYR B CA 1
ATOM 1420 C C . TYR B 1 68 ? -6.362 29.302 -6.632 1.00 20.05 70 TYR B C 1
ATOM 1421 O O . TYR B 1 68 ? -6.471 28.119 -6.317 1.00 18.94 70 TYR B O 1
ATOM 1430 N N . THR B 1 69 ? -6.998 29.838 -7.666 1.00 20.18 71 THR B N 1
ATOM 1431 C CA . THR B 1 69 ? -7.868 29.037 -8.513 1.00 22.20 71 THR B CA 1
ATOM 1432 C C . THR B 1 69 ? -7.483 29.259 -9.970 1.00 21.61 71 THR B C 1
ATOM 1433 O O . THR B 1 69 ? -6.937 30.300 -10.3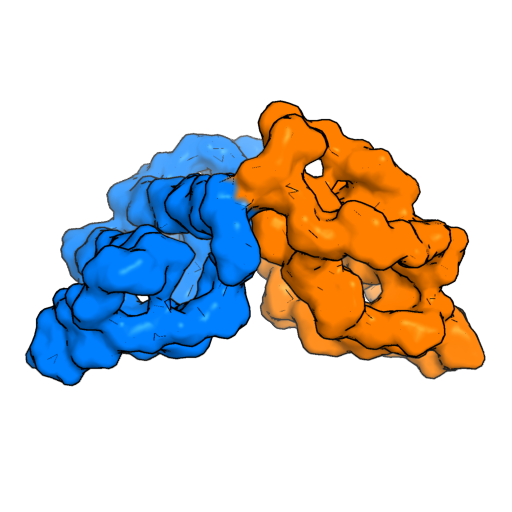14 1.00 21.69 71 THR B O 1
ATOM 1437 N N . CYS B 1 70 ? -7.748 28.271 -10.819 1.00 22.12 72 CYS B N 1
ATOM 1438 C CA . CYS B 1 70 ? -7.461 28.409 -12.242 1.00 23.22 72 CYS B CA 1
ATOM 1439 C C . CYS B 1 70 ? -8.720 28.149 -13.051 1.00 24.73 72 CYS B C 1
ATOM 1440 O O . CYS B 1 70 ? -9.293 27.063 -12.989 1.00 26.70 72 CYS B O 1
ATOM 1443 N N . THR B 1 71 ? -9.156 29.169 -13.783 1.00 24.94 73 THR B N 1
ATOM 1444 C CA . THR B 1 71 ? -10.309 29.078 -14.672 1.00 25.37 73 THR B CA 1
ATOM 1445 C C . THR B 1 71 ? -9.634 29.347 -16.013 1.00 25.26 73 THR B C 1
ATOM 1446 O O . THR B 1 71 ? -9.741 30.438 -16.576 1.00 24.22 73 THR B O 1
ATOM 1450 N N . LYS B 1 72 ? -8.904 28.339 -16.481 1.00 25.13 74 LYS B N 1
ATOM 1451 C CA . LYS B 1 72 ? -8.131 28.414 -17.709 1.00 25.47 74 LYS B CA 1
ATOM 1452 C C . LYS B 1 72 ? -8.738 29.362 -18.735 1.00 24.32 74 LYS B C 1
ATOM 1453 O O . LYS B 1 72 ? -9.874 29.174 -19.170 1.00 24.65 74 LYS B O 1
ATOM 1459 N N . PRO B 1 73 ? -7.968 30.377 -19.164 1.00 22.99 75 PRO B N 1
ATOM 1460 C CA . PRO B 1 73 ? -6.587 30.690 -18.763 1.00 22.29 75 PRO B CA 1
ATOM 1461 C C . PRO B 1 73 ? -6.420 31.683 -17.606 1.00 21.66 75 PRO B C 1
ATOM 1462 O O . PRO B 1 73 ? -5.354 32.284 -17.456 1.00 21.12 75 PRO B O 1
ATOM 1466 N N . ASN B 1 74 ? -7.449 31.842 -16.783 1.00 21.26 76 ASN B N 1
ATOM 1467 C CA . ASN B 1 74 ? -7.403 32.819 -15.699 1.00 21.17 76 ASN B CA 1
ATOM 1468 C C . ASN B 1 74 ? -6.961 32.299 -14.336 1.00 20.85 76 ASN B C 1
ATOM 1469 O O . ASN B 1 74 ? -7.456 31.285 -13.853 1.00 21.02 76 ASN B O 1
ATOM 1474 N N . ILE B 1 75 ? -6.033 33.028 -13.722 1.00 21.05 77 ILE B N 1
ATOM 1475 C CA . ILE B 1 75 ? -5.488 32.690 -12.408 1.00 19.98 77 ILE B CA 1
ATOM 1476 C C . ILE B 1 75 ? -5.958 33.723 -11.389 1.00 19.97 77 ILE B C 1
ATOM 1477 O O . ILE B 1 75 ? -5.873 34.927 -11.628 1.00 19.51 77 ILE B O 1
ATOM 1482 N N . THR B 1 76 ? -6.440 33.251 -10.249 1.00 19.88 78 THR B N 1
ATOM 1483 C CA . THR B 1 76 ? -6.899 34.153 -9.205 1.00 20.66 78 THR B CA 1
ATOM 1484 C C . THR B 1 76 ? -6.256 33.821 -7.867 1.00 19.45 78 THR B C 1
ATOM 1485 O O . THR B 1 76 ? -6.303 32.681 -7.414 1.00 19.70 78 THR B O 1
ATOM 1489 N N . CYS B 1 77 ? -5.645 34.821 -7.246 1.00 20.02 79 CYS B N 1
ATOM 1490 C CA . CYS B 1 77 ? -5.032 34.648 -5.931 1.00 19.44 79 CYS B CA 1
ATOM 1491 C C . CYS B 1 77 ? -6.113 35.032 -4.918 1.00 19.50 79 CYS B C 1
ATOM 1492 O O . CYS B 1 77 ? -6.648 36.135 -4.969 1.00 20.21 79 CYS B O 1
ATOM 1495 N N . ASN B 1 78 ? -6.435 34.118 -4.008 1.00 20.15 80 ASN B N 1
ATOM 1496 C CA . ASN B 1 78 ? -7.496 34.348 -3.022 1.00 21.13 80 ASN B CA 1
ATOM 1497 C C . ASN B 1 78 ? -7.087 34.936 -1.674 1.00 20.84 80 ASN B C 1
ATOM 1498 O O . ASN B 1 78 ? -7.930 35.465 -0.950 1.00 20.43 80 ASN B O 1
ATOM 1503 N N . ASP B 1 79 ? -5.809 34.833 -1.326 1.00 20.15 81 ASP B N 1
ATOM 1504 C CA . ASP B 1 79 ? -5.348 35.316 -0.036 1.00 19.39 81 ASP B CA 1
ATOM 1505 C C . ASP B 1 79 ? -5.349 36.820 0.131 1.00 19.53 81 ASP B C 1
ATOM 1506 O O . ASP B 1 79 ? -4.975 37.561 -0.770 1.00 18.09 81 ASP B O 1
ATOM 1511 N N . THR B 1 80 ? -5.785 37.258 1.309 1.00 21.06 82 THR B N 1
ATOM 1512 C CA . THR B 1 80 ? -5.817 38.672 1.652 1.00 21.76 82 THR B CA 1
ATOM 1513 C C . THR B 1 80 ? -5.097 38.869 2.981 1.00 22.31 82 THR B C 1
ATOM 1514 O O . THR B 1 80 ? -4.201 39.706 3.099 1.00 23.67 82 THR B O 1
ATOM 1518 N N . SER B 1 81 ? -5.495 38.076 3.971 1.00 22.96 83 SER B N 1
ATOM 1519 C CA . SER B 1 81 ? -4.937 38.145 5.315 1.00 23.70 83 SER B CA 1
ATOM 1520 C C . SER B 1 81 ? -3.514 37.620 5.427 1.00 22.36 83 SER B C 1
ATOM 1521 O O . SER B 1 81 ? -2.667 38.254 6.051 1.00 23.91 83 SER B O 1
ATOM 1524 N N . ASP B 1 82 ? -3.265 36.457 4.838 1.00 21.02 84 ASP B N 1
ATOM 1525 C CA . ASP B 1 82 ? -1.946 35.835 4.870 1.00 19.52 84 ASP B CA 1
ATOM 1526 C C . ASP B 1 82 ? -1.075 36.598 3.882 1.00 19.06 84 ASP B C 1
ATOM 1527 O O . ASP B 1 82 ? -1.056 36.282 2.695 1.00 17.40 84 ASP B O 1
ATOM 1532 N N . SER B 1 83 ? -0.362 37.605 4.378 1.00 19.27 85 SER B N 1
ATOM 1533 C CA . SER B 1 83 ? 0.490 38.445 3.533 1.00 20.26 85 SER B CA 1
ATOM 1534 C C . SER B 1 83 ? 1.523 37.675 2.725 1.00 18.37 85 SER B C 1
ATOM 1535 O O . SER B 1 83 ? 1.745 37.973 1.551 1.00 18.15 85 SER B O 1
ATOM 1538 N N . CYS B 1 84 ? 2.165 36.700 3.361 1.00 16.34 86 CYS B N 1
ATOM 1539 C CA . CYS B 1 84 ? 3.169 35.892 2.684 1.00 16.42 86 CYS B CA 1
ATOM 1540 C C . CYS B 1 84 ? 2.536 35.166 1.511 1.00 15.50 86 CYS B C 1
ATOM 1541 O O . CYS B 1 84 ? 3.069 35.170 0.400 1.00 14.53 86 CYS B O 1
ATOM 1544 N N . ALA B 1 85 ? 1.394 34.541 1.776 1.00 14.67 87 ALA B N 1
ATOM 1545 C CA . ALA B 1 85 ? 0.672 33.804 0.759 1.00 15.02 87 ALA B CA 1
ATOM 1546 C C . ALA B 1 85 ? 0.298 34.714 -0.401 1.00 16.04 87 ALA B C 1
ATOM 1547 O O . ALA B 1 85 ? 0.576 34.395 -1.561 1.00 15.12 87 ALA B O 1
ATOM 1549 N N . ARG B 1 86 ? -0.325 35.849 -0.089 1.00 17.14 88 ARG B N 1
ATOM 1550 C CA . ARG B 1 86 ? -0.758 36.776 -1.127 1.00 18.66 88 ARG B CA 1
ATOM 1551 C C . ARG B 1 86 ? 0.415 37.292 -1.948 1.00 18.07 88 ARG B C 1
ATOM 1552 O O . ARG B 1 86 ? 0.316 37.410 -3.167 1.00 18.10 88 ARG B O 1
ATOM 1560 N N . PHE B 1 87 ? 1.526 37.583 -1.279 1.00 17.84 89 PHE B N 1
ATOM 1561 C CA . PHE B 1 87 ? 2.722 38.091 -1.947 1.00 17.50 89 PHE B CA 1
ATOM 1562 C C . PHE B 1 87 ? 3.304 37.094 -2.940 1.00 16.79 89 PHE B C 1
ATOM 1563 O O . PHE B 1 87 ? 3.586 37.447 -4.083 1.00 16.54 89 PHE B O 1
ATOM 1571 N N . ILE B 1 88 ? 3.504 35.857 -2.496 1.00 17.03 90 ILE B N 1
ATOM 1572 C CA . ILE B 1 88 ? 4.060 34.821 -3.358 1.00 18.11 90 ILE B CA 1
ATOM 1573 C C . ILE B 1 88 ? 3.117 34.467 -4.502 1.00 18.07 90 ILE B C 1
ATOM 1574 O O . ILE B 1 88 ? 3.558 34.251 -5.645 1.00 16.87 90 ILE B O 1
ATOM 1579 N N . CYS B 1 89 ? 1.822 34.394 -4.203 1.00 16.73 91 CYS B N 1
ATOM 1580 C CA . CYS B 1 89 ? 0.857 34.065 -5.242 1.00 17.15 91 CYS B CA 1
ATOM 1581 C C . CYS B 1 89 ? 0.917 35.133 -6.326 1.00 17.80 91 CYS B C 1
ATOM 1582 O O . CYS B 1 89 ? 0.790 34.833 -7.517 1.00 16.80 91 CYS B O 1
ATOM 1585 N N . ASP B 1 90 ? 1.118 36.382 -5.910 1.00 19.14 92 ASP B N 1
ATOM 1586 C CA . ASP B 1 90 ? 1.206 37.489 -6.859 1.00 20.77 92 ASP B CA 1
ATOM 1587 C C . ASP B 1 90 ? 2.469 37.338 -7.714 1.00 20.34 92 ASP B C 1
ATOM 1588 O O . ASP B 1 90 ? 2.435 37.544 -8.933 1.00 19.71 92 ASP B O 1
ATOM 1593 N N . CYS B 1 91 ? 3.580 36.984 -7.067 1.00 19.18 93 CYS B N 1
ATOM 1594 C CA . CYS B 1 91 ? 4.842 36.771 -7.767 1.00 18.76 93 CYS B CA 1
ATOM 1595 C C . CYS B 1 91 ? 4.613 35.777 -8.898 1.00 18.27 93 CYS B C 1
ATOM 1596 O O . CYS B 1 91 ? 4.881 36.061 -10.062 1.00 18.20 93 CYS B O 1
ATOM 1599 N N . ASP B 1 92 ? 4.119 34.600 -8.530 1.00 17.39 94 ASP B N 1
ATOM 1600 C CA . ASP B 1 92 ? 3.877 33.531 -9.490 1.00 17.22 94 ASP B CA 1
ATOM 1601 C C . ASP B 1 92 ? 2.840 33.872 -10.562 1.00 17.41 94 ASP B C 1
ATOM 1602 O O . ASP B 1 92 ? 3.055 33.588 -11.738 1.00 17.09 94 ASP B O 1
ATOM 1607 N N .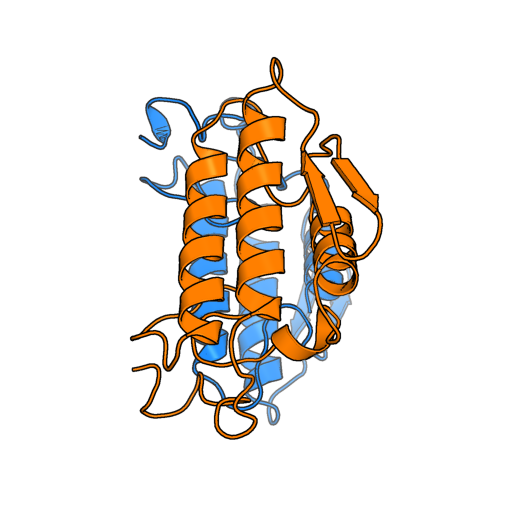 ARG B 1 93 ? 1.717 34.462 -10.159 1.00 17.03 95 ARG B N 1
ATOM 1608 C CA . ARG B 1 93 ? 0.671 34.828 -11.114 1.00 16.44 95 ARG B CA 1
ATOM 1609 C C . ARG B 1 93 ? 1.234 35.798 -12.139 1.00 16.87 95 ARG B C 1
ATOM 1610 O O . ARG B 1 93 ? 0.996 35.666 -13.343 1.00 15.83 95 ARG B O 1
ATOM 1618 N N . THR B 1 94 ? 1.987 36.779 -11.651 1.00 16.96 96 THR B N 1
ATOM 1619 C CA . THR B 1 94 ? 2.593 37.776 -12.516 1.00 17.73 96 THR B CA 1
ATOM 1620 C C . THR B 1 94 ? 3.510 37.121 -13.534 1.00 18.14 96 THR B C 1
ATOM 1621 O O . THR B 1 94 ? 3.449 37.423 -14.726 1.00 17.69 96 THR B O 1
ATOM 1625 N N . ALA B 1 95 ? 4.363 36.222 -13.051 1.00 18.44 97 ALA B N 1
ATOM 1626 C CA . ALA B 1 95 ? 5.301 35.511 -13.908 1.00 17.91 97 ALA B CA 1
ATOM 1627 C C . ALA B 1 95 ? 4.558 34.632 -14.918 1.00 18.71 97 ALA B C 1
ATOM 1628 O O . ALA B 1 95 ? 4.872 34.643 -16.114 1.00 17.82 97 ALA B O 1
ATOM 1630 N N . ALA B 1 96 ? 3.568 33.884 -14.432 1.00 18.19 98 ALA B N 1
ATOM 1631 C C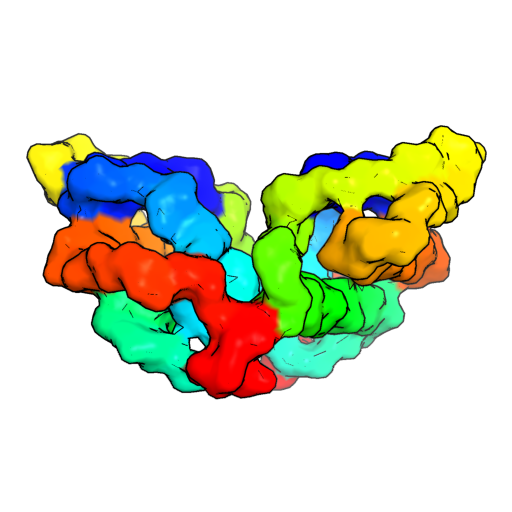A . ALA B 1 96 ? 2.779 32.991 -15.273 1.00 18.04 98 ALA B CA 1
ATOM 1632 C C . ALA B 1 96 ? 2.134 33.746 -16.430 1.00 19.32 98 ALA B C 1
ATOM 1633 O O . ALA B 1 96 ? 2.180 33.289 -17.573 1.00 19.37 98 ALA B O 1
ATOM 1635 N N . ILE B 1 97 ? 1.526 34.896 -16.135 1.00 19.46 99 ILE B N 1
ATOM 1636 C CA . ILE B 1 97 ? 0.889 35.701 -17.175 1.00 19.92 99 ILE B CA 1
ATOM 1637 C C . ILE B 1 97 ? 1.952 36.316 -18.082 1.00 19.59 99 ILE B C 1
ATOM 1638 O O . ILE B 1 97 ? 1.791 36.355 -19.298 1.00 20.05 99 ILE B O 1
ATOM 1643 N N . CYS B 1 98 ? 3.043 36.785 -17.486 1.00 19.16 100 CYS B N 1
ATOM 1644 C CA . CYS B 1 98 ? 4.143 37.389 -18.242 1.00 19.84 100 CYS B CA 1
ATOM 1645 C C . CYS B 1 98 ? 4.672 36.372 -19.266 1.00 20.47 100 CYS B C 1
ATOM 1646 O O . CYS B 1 98 ? 4.834 36.687 -20.446 1.00 18.77 100 CYS B O 1
ATOM 1649 N N . PHE B 1 99 ? 4.946 35.156 -18.798 1.00 20.05 101 PHE B N 1
ATOM 1650 C CA . PHE B 1 99 ? 5.431 34.089 -19.661 1.00 20.72 101 PHE B CA 1
ATOM 1651 C C . PHE B 1 99 ? 4.485 33.891 -20.841 1.00 21.14 101 PHE B C 1
ATOM 1652 O O . PHE B 1 99 ? 4.913 33.842 -21.992 1.00 22.23 101 PHE B O 1
ATOM 1660 N N . ALA B 1 100 ? 3.195 33.787 -20.544 1.00 21.38 102 ALA B N 1
ATOM 1661 C CA . ALA B 1 100 ? 2.181 33.567 -21.571 1.00 22.17 102 ALA B CA 1
ATOM 1662 C C . ALA B 1 100 ? 2.122 34.640 -22.656 1.00 22.99 102 ALA B C 1
ATOM 1663 O O . ALA B 1 100 ? 1.981 34.326 -23.842 1.00 23.06 102 ALA B O 1
ATOM 1665 N N . SER B 1 101 ? 2.230 35.901 -22.255 1.00 23.47 103 SER B N 1
ATOM 1666 C CA . SER B 1 101 ? 2.156 37.008 -23.204 1.00 24.61 103 SER B CA 1
ATOM 1667 C C . SER B 1 101 ? 3.444 37.287 -23.973 1.00 24.96 103 SER B C 1
ATOM 1668 O O . SER B 1 101 ? 3.401 37.840 -25.070 1.00 24.73 103 SER B O 1
ATOM 1671 N N . ALA B 1 102 ? 4.588 36.911 -23.407 1.00 24.27 104 ALA B N 1
ATOM 1672 C CA . ALA B 1 102 ? 5.866 37.163 -24.065 1.00 24.04 104 ALA B CA 1
ATOM 1673 C C . ALA B 1 102 ? 6.209 36.169 -25.175 1.00 23.97 104 ALA B C 1
ATOM 1674 O O . ALA B 1 102 ? 5.838 34.996 -25.128 1.00 24.21 104 ALA B O 1
ATOM 1676 N N . PRO B 1 103 ? 6.910 36.642 -26.211 1.00 23.41 105 PRO B N 1
ATOM 1677 C CA . PRO B 1 103 ? 7.259 35.702 -27.274 1.00 23.20 105 PRO B CA 1
ATOM 1678 C C . PRO B 1 103 ? 8.369 34.775 -26.783 1.00 22.39 105 PRO B C 1
ATOM 1679 O O . PRO B 1 103 ? 9.183 35.151 -25.942 1.00 21.78 105 PRO B O 1
ATOM 1683 N N . TYR B 1 104 ? 8.384 33.553 -27.293 1.00 21.77 106 TYR B N 1
ATOM 1684 C CA . TYR B 1 104 ? 9.395 32.586 -26.906 1.00 21.88 106 TYR B CA 1
ATOM 1685 C C . TYR B 1 104 ? 10.399 32.491 -28.053 1.00 22.64 106 TYR B C 1
ATOM 1686 O O . TYR B 1 104 ? 10.081 31.976 -29.127 1.00 24.55 106 TYR B O 1
ATOM 1695 N N . ASN B 1 105 ? 11.602 33.012 -27.826 1.00 22.25 107 ASN B N 1
ATOM 1696 C CA . ASN B 1 105 ? 12.661 32.999 -28.836 1.00 21.57 107 ASN B CA 1
ATOM 1697 C C . ASN B 1 105 ? 13.579 31.792 -28.663 1.00 21.34 107 ASN B C 1
ATOM 1698 O O . ASN B 1 105 ? 14.469 31.786 -27.804 1.00 20.17 107 ASN B O 1
ATOM 1703 N N . ILE B 1 106 ? 13.358 30.771 -29.486 1.00 21.28 108 ILE B N 1
ATOM 1704 C CA . ILE B 1 106 ? 14.146 29.549 -29.419 1.00 21.64 108 ILE B CA 1
ATOM 1705 C C . ILE B 1 106 ? 15.629 29.869 -29.563 1.00 22.07 108 ILE B C 1
ATOM 1706 O O . ILE B 1 106 ? 16.496 29.100 -29.142 1.00 22.12 108 ILE B O 1
ATOM 1711 N N . ASN B 1 107 ? 15.905 31.023 -30.155 1.00 22.87 109 ASN B N 1
ATOM 1712 C CA . ASN B 1 107 ? 17.270 31.484 -30.354 1.00 23.24 109 ASN B CA 1
ATOM 1713 C C . ASN B 1 107 ? 17.909 31.781 -28.988 1.00 22.88 109 ASN B C 1
ATOM 1714 O O . ASN B 1 107 ? 19.136 31.767 -28.838 1.00 20.42 109 ASN B O 1
ATOM 1719 N N . ASN B 1 108 ? 17.070 32.040 -27.987 1.00 22.01 110 ASN B N 1
ATOM 1720 C CA . ASN B 1 108 ? 17.571 32.369 -26.660 1.00 22.19 110 ASN B CA 1
ATOM 1721 C C . ASN B 1 108 ? 17.558 31.244 -25.637 1.00 22.62 110 ASN B C 1
ATOM 1722 O O . ASN B 1 108 ? 17.724 31.474 -24.442 1.00 21.57 110 ASN B O 1
ATOM 1727 N N . ILE B 1 109 ? 17.363 30.023 -26.115 1.00 23.38 111 ILE B N 1
ATOM 1728 C CA . ILE B 1 109 ? 17.396 28.862 -25.243 1.00 24.96 111 ILE B CA 1
ATOM 1729 C C . ILE B 1 109 ? 18.876 28.488 -25.227 1.00 26.27 111 ILE B C 1
ATOM 1730 O O . ILE B 1 109 ? 19.493 28.364 -26.287 1.00 28.54 111 ILE B O 1
ATOM 1735 N N . MET B 1 110 ? 19.458 28.337 -24.046 1.00 27.05 112 MET B N 1
ATOM 1736 C CA . MET B 1 110 ? 20.869 27.967 -23.953 1.00 27.96 112 MET B CA 1
ATOM 1737 C C . MET B 1 110 ? 21.843 29.054 -24.432 1.00 27.68 112 MET B C 1
ATOM 1738 O O . MET B 1 110 ? 22.495 28.922 -25.476 1.00 27.33 112 MET B O 1
ATOM 1743 N N . ILE B 1 111 ? 21.938 30.121 -23.646 1.00 27.45 113 ILE B N 1
ATOM 1744 C CA . ILE B 1 111 ? 22.824 31.236 -23.943 1.00 27.17 113 ILE B CA 1
ATOM 1745 C C . ILE B 1 111 ? 23.541 31.729 -22.653 1.00 28.64 113 ILE B C 1
ATOM 1746 O O . ILE B 1 111 ? 24.454 32.562 -22.707 1.00 29.25 113 ILE B O 1
ATOM 1751 N N . SER B 1 112 ? 23.117 31.186 -21.508 1.00 29.57 114 SER B N 1
ATOM 1752 C CA . SER B 1 112 ? 23.629 31.584 -20.157 1.00 31.71 114 SER B CA 1
ATOM 1753 C C . SER B 1 112 ? 25.170 31.491 -20.037 1.00 31.76 114 SER B C 1
ATOM 1754 O O . SER B 1 112 ? 25.788 32.112 -19.153 1.00 32.23 114 SER B O 1
ATOM 1757 N N . ALA B 1 113 ? 25.769 30.725 -20.926 1.00 31.56 115 ALA B N 1
ATOM 1758 C CA . ALA B 1 113 ? 27.228 30.540 -20.942 1.00 32.09 115 ALA B CA 1
ATOM 1759 C C . ALA B 1 113 ? 27.863 31.311 -22.093 1.00 32.81 115 ALA B C 1
ATOM 1760 O O . ALA B 1 113 ? 29.075 31.255 -22.284 1.00 33.55 115 ALA B O 1
ATOM 1762 N N . SER B 1 114 ? 27.044 32.036 -22.854 1.00 33.43 116 SER B N 1
ATOM 1763 C CA . SER B 1 114 ? 27.535 32.820 -23.990 1.00 33.48 116 SER B CA 1
ATOM 1764 C C . SER B 1 114 ? 27.736 34.288 -23.612 1.00 34.30 116 SER B C 1
ATOM 1765 O O . SER B 1 114 ? 27.385 34.711 -22.506 1.00 35.08 116 SER B O 1
ATOM 1768 N N . THR B 1 115 ? 28.286 35.061 -24.547 1.00 34.99 117 THR B N 1
ATOM 1769 C CA . THR B 1 115 ? 28.525 36.486 -24.334 1.00 35.98 117 THR B CA 1
ATOM 1770 C C . THR B 1 115 ? 27.280 37.188 -23.808 1.00 35.46 117 THR B C 1
ATOM 1771 O O . THR B 1 115 ? 27.374 38.081 -22.969 1.00 36.35 117 THR B O 1
ATOM 1775 N N . SER B 1 116 ? 26.123 36.766 -24.310 1.00 35.82 118 SER B N 1
ATOM 1776 C CA . SER B 1 116 ? 24.821 37.326 -23.942 1.00 35.47 118 SER B CA 1
ATOM 1777 C C . SER B 1 116 ? 24.567 37.514 -22.457 1.00 35.15 118 SER B C 1
ATOM 1778 O O . SER B 1 116 ? 23.968 38.508 -22.052 1.00 36.53 118 SER B O 1
ATOM 1781 N N . CYS B 1 117 ? 25.001 36.560 -21.641 1.00 34.55 119 CYS B N 1
ATOM 1782 C CA . CYS B 1 117 ? 24.756 36.654 -20.209 1.00 34.07 119 CYS B CA 1
ATOM 1783 C C . CYS B 1 117 ? 25.919 37.183 -19.386 1.00 35.40 119 CYS B C 1
ATOM 1784 O O . CYS B 1 117 ? 25.949 37.022 -18.166 1.00 35.62 119 CYS B O 1
ATOM 1787 N N . GLN B 1 118 ? 26.868 37.831 -20.054 1.00 37.61 120 GLN B N 1
ATOM 1788 C CA . GLN B 1 118 ? 28.026 38.401 -19.370 1.00 39.22 120 GLN B CA 1
ATOM 1789 C C . GLN B 1 118 ? 27.709 39.798 -18.843 1.00 40.07 120 GLN B C 1
ATOM 1790 O O . GLN B 1 118 ? 26.631 40.331 -19.182 1.00 41.04 120 GLN B O 1
#

Organism: Bungarus caeruleus (NCBI:txid132961)

Foldseek 3Di:
DVVVLQVLLVQQAVDTLVLQCFFAQAGRPHGAADGPDQLSVLRVQLVVLQVVLVVDPPAHLPPDDADWDGPGNDIGGDDDPPVSRRSSSCSSNSSSNSNHPDDDDPVGGPCRVPPRRD/DVVVLQVLLVQQAVDTLVLQCFFAQARNPHGAADGPDQLSVLRVQLVVLQVVLVVDPPAHLPPDDFDWDGPGNDIGGDDDPPVSRSSSSCSSNSSSNSNHPDDGDPVGGPCRPPPRRD

Nearest PDB structures (foldseek):
  1g0z-assembly1_B  TM=1.007E+00  e=3.860E-23  Bungarus caeruleus
  2osn-assembly1_A  TM=1.006E+00  e=8.882E-21  Bungarus caeruleus
  1fe5-assembly1_A  TM=9.990E-01  e=3.514E-20  Bungarus caeruleus
  1dpy-assembly1_A  TM=9.993E-01  e=6.565E-20  Bungarus caeruleus
  1tc8-assembly1_A  TM=9.839E-01  e=1.822E-17  Bungarus caeruleus

Secondary structure (DSSP, 8-state):
-HHHHHHHHHHHSSS-GGGGSSBTTTSSS---S---SHHHHHHHHHHHHHHHHTTSTT--TTT----EEEETTEEEE--SS-HHHHHHHHHHHHHHHHHHHS---GGGBS-TTSGGG-/-HHHHHHHHHHHSSS-GGGTTTBTTTSSS---S---SHHHHHHHHHHHHHHHHTTSTT--TTT----EEEETTEEEE--SS-HHHHHHHHHHHHHHHHHHHS---GGGBS-TTSGGG-

B-factor: mean 24.8, std 7.0, range [1.69, 57.1]

Radius of gyration: 18.03 Å; Cα contacts (8 Å, |Δi|>4): 444; chains: 2; bounding box: 47×38×48 Å

CATH classification: 1.20.90.10

Solvent-accessible surface area: 11498 Å² total; per-residue (Å²): 29,75,133,22,18,59,53,0,6,72,5,16,19,134,66,51,88,79,28,15,38,37,1,6,5,25,10,36,46,18,22,51,22,91,21,51,18,74,0,0,134,4,5,84,74,18,26,83,21,4,45,115,0,16,70,35,103,68,13,28,6,58,87,46,89,10,53,51,58,58,96,145,83,91,9,68,38,83,31,90,110,59,68,9,2,119,63,0,0,76,3,0,86,64,2,0,67,43,8,37,92,1,72,54,44,124,117,30,55,157,20,32,39,45,126,51,2,153,31,72,138,22,18,59,52,0,6,74,5,17,17,122,58,53,91,75,34,11,42,35,0,6,5,22,12,34,50,16,17,47,29,98,20,49,18,75,1,0,131,3,6,82,74,17,25,80,19,4,54,117,0,16,68,34,101,67,12,24,4,58,90,45,90,8,54,54,60,59,93,146,85,87,8,64,38,84,33,93,110,58,63,8,1,113,59,0,0,77,3,0,89,62,2,0,67,42,10,35,88,2,77,50,45,130,119,29,51,154,20,29,38,45,125,54,4,161

InterPro domains:
  IPR001211 Phospholipase A2 [PR00389] (21-31)
  IPR001211 Phospholipase A2 [PR00389] (35-53)
  IPR001211 Phospholipase A2 [PR00389] (54-72)
  IPR001211 Phospholipase A2 [PR00389] (84-98)
  IPR001211 Phospholipase A2 [PR00389] (103-119)
  IPR001211 Phospholipase A2 [PTHR11716] (20-136)
  IPR016090 Phospholipase A2-like, central domain [PF00068] (22-125)
  IPR016090 Phospholipase A2-like, central domain [SM00085] (20-137)
  IPR016090 Phospholipase A2-like, central domain [cd00125] (20-133)
  IPR033112 Phospholipase A2, aspartic acid active site [PS00119] (107-117)
  IPR033113 Phospholipase A2, histidine active site [PS00118] (61-68)
  IPR036444 Phospholipase A2 domain superfamily [G3DSA:1.20.90.10] (15-137)
  IPR036444 Phospholipase A2 domain superfamily [SSF48619] (20-136)